Protein AF-D6ZK95-F1 (afdb_monomer_lite)

Foldseek 3Di:
DDDDDDDDDDPPDDDDPPPDDPPPCPVVVVVLVVVLVVVVVLVPDPVNVVVVVVVVVVVVVVQVVQCVVPPPDRPADPPRVVVVVVVVVVVVVVVVSVVVVVVVVVVVVVVVVVVVVVVVVVVVVVVVVVVVVVVVVVVVVCVCPVVVNVVVVVVVVVVVVVVVVVVVVPPDPPPDDPDDDDDD

InterPro domains:
  IPR010406 Protein of unknown function DUF1003 [PF06210] (43-148)
  IPR010406 Protein of unknown function DUF1003 [PTHR41386] (24-168)

Sequence (184 aa):
MSKGLETPTDGRRGVFGWRRRSQMGAQDRSLFTRVAESTARFMGTSKFILWMTVFVGVWIAANLVLTRSLGDNPWDPYPFILLNLMFSTQASYAAPLIMFAQNRQDDRDRVIAEQDRQQAARTLADTEYLTREIAALRLAVSELATRDFVRSEIRDLLDELEQRTADSSEEPDDTYSDANPVQR

Organism: Mobiluncus curtisii (strain ATCC 43063 / DSM 2711 / V125) (NCBI:txid548479)

Radius of gyration: 47.41 Å; chains: 1; bounding box: 91×106×125 Å

pLDDT: mean 73.6, std 14.17, range [44.19, 95.94]

Structure (mmCIF, N/CA/C/O backbone):
data_AF-D6ZK95-F1
#
_entry.id   AF-D6ZK95-F1
#
loop_
_atom_site.group_PDB
_atom_site.id
_atom_site.type_symbol
_atom_site.label_atom_id
_atom_site.label_alt_id
_atom_site.label_comp_id
_atom_site.label_asym_id
_atom_site.label_entity_id
_atom_site.label_seq_id
_atom_site.pdbx_PDB_ins_code
_atom_site.Cartn_x
_atom_site.Cartn_y
_atom_site.Cartn_z
_atom_site.occupancy
_atom_site.B_iso_or_equiv
_atom_site.auth_seq_id
_atom_site.auth_comp_id
_atom_site.auth_asym_id
_atom_site.auth_atom_id
_atom_site.pdbx_PDB_model_num
ATOM 1 N N . MET A 1 1 ? -51.515 39.477 19.512 1.00 44.19 1 MET A N 1
ATOM 2 C CA . MET A 1 1 ? -52.214 38.196 19.276 1.00 44.19 1 MET A CA 1
ATOM 3 C C . MET A 1 1 ? -51.908 37.724 17.872 1.00 44.19 1 MET A C 1
ATOM 5 O O . MET A 1 1 ? -51.851 38.527 16.955 1.00 44.19 1 MET A O 1
ATOM 9 N N . SER A 1 2 ? -51.593 36.443 17.789 1.00 50.88 2 SER A N 1
ATOM 10 C CA . SER A 1 2 ? -51.063 35.672 16.673 1.00 50.88 2 SER A CA 1
ATOM 11 C C . SER A 1 2 ? -52.148 35.128 15.733 1.00 50.88 2 SER A C 1
ATOM 13 O O . SER A 1 2 ? -53.314 35.058 16.114 1.00 50.88 2 SER A O 1
ATOM 15 N N . LYS A 1 3 ? -51.661 34.607 14.591 1.00 47.22 3 LYS A N 1
ATOM 16 C CA . LYS A 1 3 ? -52.291 33.765 13.547 1.00 47.22 3 LYS A CA 1
ATOM 17 C C . LYS A 1 3 ? -52.868 34.546 12.356 1.00 47.22 3 LYS A C 1
ATOM 19 O O . LYS A 1 3 ? -53.658 35.451 12.544 1.00 47.22 3 LYS A O 1
ATOM 24 N N . GLY A 1 4 ? -52.540 34.210 11.113 1.00 51.00 4 GLY A N 1
ATOM 25 C CA . GLY A 1 4 ? -51.665 33.153 10.615 1.00 51.00 4 GLY A CA 1
ATOM 26 C C . GLY A 1 4 ? -51.762 33.041 9.092 1.00 51.00 4 GLY A C 1
ATOM 27 O O . GLY A 1 4 ? -52.751 33.471 8.519 1.00 51.00 4 GLY A O 1
ATOM 28 N N . LEU A 1 5 ? -50.724 32.420 8.522 1.00 62.62 5 LEU A N 1
ATOM 29 C CA . LEU A 1 5 ? -50.712 31.632 7.286 1.00 62.62 5 LEU A CA 1
ATOM 30 C C . LEU A 1 5 ? -51.242 32.297 6.018 1.00 62.62 5 LEU A C 1
ATOM 32 O O . LEU A 1 5 ? -52.428 32.172 5.780 1.00 62.62 5 LEU A O 1
ATOM 36 N N . GLU A 1 6 ? -50.344 32.760 5.140 1.00 58.50 6 GLU A N 1
ATOM 37 C CA . GLU A 1 6 ? -50.392 32.391 3.715 1.00 58.50 6 GLU A CA 1
ATOM 38 C C . GLU A 1 6 ? -48.965 32.284 3.149 1.00 58.50 6 GLU A C 1
ATOM 40 O O . GLU A 1 6 ? -48.148 33.198 3.238 1.00 58.50 6 GLU A O 1
ATOM 45 N N . THR A 1 7 ? -48.670 31.103 2.612 1.00 66.50 7 THR A N 1
ATOM 46 C CA . THR A 1 7 ? -47.531 30.792 1.740 1.00 66.50 7 THR A CA 1
ATOM 47 C C . THR A 1 7 ? -48.073 30.734 0.317 1.00 66.50 7 THR A C 1
ATOM 49 O O . THR A 1 7 ? -49.145 30.173 0.097 1.00 66.50 7 THR A O 1
ATOM 52 N N . PRO A 1 8 ? -47.382 31.352 -0.646 1.00 56.44 8 PRO A N 1
ATOM 53 C CA . PRO A 1 8 ? -46.867 30.601 -1.800 1.00 56.44 8 PRO A CA 1
ATOM 54 C C . PRO A 1 8 ? -45.490 31.180 -2.221 1.00 56.44 8 PRO A C 1
ATOM 56 O O . PRO A 1 8 ? -45.155 32.309 -1.902 1.00 56.44 8 PRO A O 1
ATOM 59 N N . THR A 1 9 ? -44.555 30.528 -2.902 1.00 54.88 9 THR A N 1
ATOM 60 C CA . THR A 1 9 ? -44.586 29.371 -3.785 1.00 54.88 9 THR A CA 1
ATOM 61 C C . THR A 1 9 ? -43.138 28.931 -3.992 1.00 54.88 9 THR A C 1
ATOM 63 O O . THR A 1 9 ? -42.224 29.747 -4.088 1.00 54.88 9 THR A O 1
ATOM 66 N N . ASP A 1 10 ? -42.991 27.619 -4.067 1.00 53.97 10 ASP A N 1
ATOM 67 C CA . ASP A 1 10 ? -41.901 26.822 -4.610 1.00 53.97 10 ASP A CA 1
ATOM 68 C C . ASP A 1 10 ? -40.880 27.549 -5.516 1.00 53.97 10 ASP A C 1
ATOM 70 O O . ASP A 1 10 ? -41.145 27.910 -6.663 1.00 53.97 10 ASP A O 1
ATOM 74 N N . GLY A 1 11 ? -39.666 27.700 -4.986 1.00 54.47 11 GLY A N 1
ATOM 75 C CA . GLY A 1 11 ? -38.469 28.127 -5.704 1.00 54.47 11 GLY A CA 1
ATOM 76 C C . GLY A 1 11 ? -37.559 26.958 -6.085 1.00 54.47 11 GLY A C 1
ATOM 77 O O . GLY A 1 11 ? -36.342 27.128 -6.103 1.00 54.47 11 GLY A O 1
ATOM 78 N N . ARG A 1 12 ? -38.090 25.760 -6.373 1.00 56.56 12 ARG A N 1
ATOM 79 C CA . ARG A 1 12 ? -37.317 24.677 -7.008 1.00 56.56 12 ARG A CA 1
ATOM 80 C C . ARG A 1 12 ? -37.072 24.979 -8.486 1.00 56.56 12 ARG A C 1
ATOM 82 O O . ARG A 1 12 ? -37.637 24.358 -9.382 1.00 56.56 12 ARG A O 1
ATOM 89 N N . ARG A 1 13 ? -36.161 25.913 -8.759 1.00 56.62 13 ARG A N 1
ATOM 90 C CA . ARG A 1 13 ? -35.523 26.030 -10.074 1.00 56.62 13 ARG A CA 1
ATOM 91 C C . ARG A 1 13 ? -34.223 25.246 -10.058 1.00 56.62 13 ARG A C 1
ATOM 93 O O . ARG A 1 13 ? -33.235 25.641 -9.448 1.00 56.62 13 ARG A O 1
ATOM 100 N N . GLY A 1 14 ? -34.288 24.087 -10.706 1.00 57.22 14 GLY A N 1
ATOM 101 C CA . GLY A 1 14 ? -33.159 23.210 -10.934 1.00 57.22 14 GLY A CA 1
ATOM 102 C C . GLY A 1 14 ? -32.035 23.936 -11.657 1.00 57.22 14 GLY A C 1
ATOM 103 O O . GLY A 1 14 ? -32.244 24.576 -12.685 1.00 57.22 14 GLY A O 1
ATOM 104 N N . VAL A 1 15 ? -30.830 23.777 -11.129 1.00 58.50 15 VAL A N 1
ATOM 105 C CA . VAL A 1 15 ? -29.608 24.080 -11.854 1.00 58.50 15 VAL A CA 1
ATOM 106 C C . VAL A 1 15 ? -28.707 22.868 -11.686 1.00 58.50 15 VAL A C 1
ATOM 108 O O . VAL A 1 15 ? -28.184 22.587 -10.613 1.00 58.50 15 VAL A O 1
ATOM 111 N N . PHE A 1 16 ? -28.587 22.133 -12.787 1.00 56.94 16 PHE A N 1
ATOM 112 C CA . PHE A 1 16 ? -27.508 21.196 -13.062 1.00 56.94 16 PHE A CA 1
ATOM 113 C C . PHE A 1 16 ? -27.446 19.897 -12.246 1.00 56.94 16 PHE A C 1
ATOM 115 O O . PHE A 1 16 ? -26.575 19.65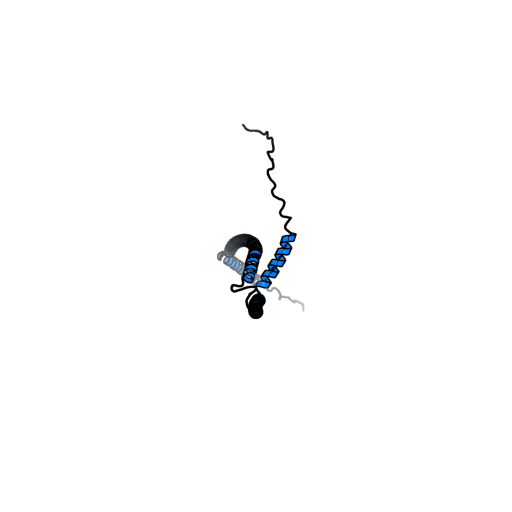0 -11.411 1.00 56.94 16 PHE A O 1
ATOM 122 N N . GLY A 1 17 ? -28.305 18.959 -12.650 1.00 55.44 17 GLY A N 1
ATOM 123 C CA . GLY A 1 17 ? -28.025 17.536 -12.518 1.00 55.44 17 GLY A CA 1
ATOM 124 C C . GLY A 1 17 ? -26.805 17.125 -13.353 1.00 55.44 17 GLY A C 1
ATOM 125 O O . GLY A 1 17 ? -26.954 16.617 -14.456 1.00 55.44 17 GLY A O 1
ATOM 126 N N . TRP A 1 18 ? -25.600 17.261 -12.794 1.00 55.59 18 TRP A N 1
ATOM 127 C CA . TRP A 1 18 ? -24.378 16.604 -13.298 1.00 55.59 18 TRP A CA 1
ATOM 128 C C . TRP A 1 18 ? -24.329 15.101 -12.963 1.00 55.59 18 TRP A C 1
ATOM 130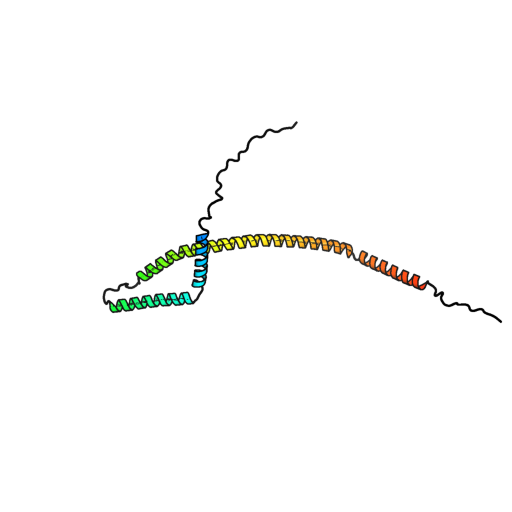 O O . TRP A 1 18 ? -23.364 14.401 -13.267 1.00 55.59 18 TRP A O 1
ATOM 140 N N . ARG A 1 19 ? -25.381 14.552 -12.344 1.00 57.75 19 ARG A N 1
ATOM 141 C CA . ARG A 1 19 ? -25.490 13.126 -12.018 1.00 57.75 19 ARG A CA 1
ATOM 142 C C . ARG A 1 19 ? -26.026 12.320 -13.197 1.00 57.75 19 ARG A C 1
ATOM 144 O O . ARG A 1 19 ? -27.121 11.779 -13.112 1.00 57.75 19 ARG A O 1
ATOM 151 N N . ARG A 1 20 ? -25.264 12.237 -14.286 1.00 59.06 20 ARG A N 1
ATOM 152 C CA . ARG A 1 20 ? -25.260 11.110 -15.243 1.00 59.06 20 ARG A CA 1
ATOM 153 C C . ARG A 1 20 ? -24.366 11.491 -16.414 1.00 59.06 20 ARG A C 1
ATOM 155 O O . ARG A 1 20 ? -24.816 12.228 -17.281 1.00 59.06 20 ARG A O 1
ATOM 162 N N . ARG A 1 21 ? -23.151 10.927 -16.462 1.00 53.16 21 ARG A N 1
ATOM 163 C CA . ARG A 1 21 ? -22.624 10.147 -17.606 1.00 53.16 21 ARG A CA 1
ATOM 164 C C . ARG A 1 21 ? -21.123 9.876 -17.445 1.00 53.16 21 ARG A C 1
ATOM 166 O O . ARG A 1 21 ? -20.294 10.508 -18.077 1.00 53.16 21 ARG A O 1
ATOM 173 N N . SER A 1 22 ? -20.781 8.863 -16.654 1.00 55.62 22 SER A N 1
ATOM 174 C CA . SER A 1 22 ? -19.482 8.172 -16.740 1.00 55.62 22 SER A CA 1
ATOM 175 C C . SER A 1 22 ? -19.658 6.669 -17.011 1.00 55.62 22 SER A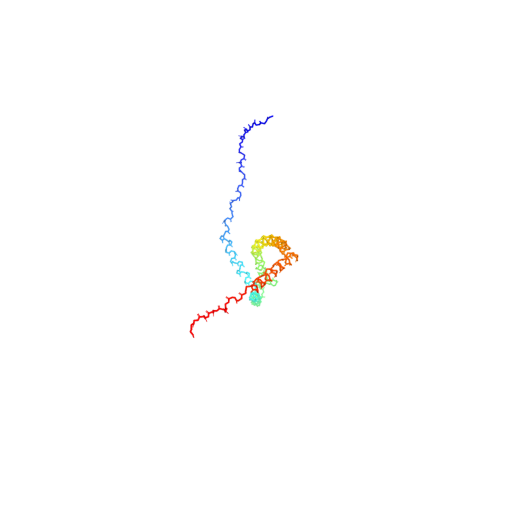 C 1
ATOM 177 O O . SER A 1 22 ? -18.812 5.851 -16.654 1.00 55.62 22 SER A O 1
ATOM 179 N N . GLN A 1 23 ? -20.759 6.294 -17.680 1.00 54.62 23 GLN A N 1
ATOM 180 C CA . GLN A 1 23 ? -20.992 4.921 -18.156 1.00 54.62 23 GLN A CA 1
ATOM 181 C C . GLN A 1 23 ? -20.242 4.585 -19.457 1.00 54.62 23 GLN A C 1
ATOM 183 O O . GLN A 1 23 ? -20.140 3.414 -19.800 1.00 54.62 23 GLN A O 1
ATOM 188 N N . MET A 1 24 ? -19.642 5.564 -20.143 1.00 48.50 24 MET A N 1
ATOM 189 C CA . MET A 1 24 ? -18.921 5.331 -21.405 1.00 48.50 24 MET A CA 1
ATOM 190 C C . MET A 1 24 ? -17.544 4.661 -21.259 1.00 48.50 24 MET A C 1
ATOM 192 O O . MET A 1 24 ? -16.941 4.336 -22.265 1.00 48.50 24 MET A O 1
ATOM 196 N N . GLY A 1 25 ? -17.060 4.393 -20.041 1.00 54.31 25 GLY A N 1
ATOM 197 C CA . GLY A 1 25 ? -15.745 3.766 -19.823 1.00 54.31 25 GLY A CA 1
ATOM 198 C C . GLY A 1 25 ? -15.783 2.414 -19.111 1.00 54.31 25 GLY A C 1
ATOM 199 O O . GLY A 1 25 ? -14.779 2.017 -18.532 1.00 54.31 25 GLY A O 1
ATOM 200 N N . ALA A 1 26 ? -16.936 1.745 -19.000 1.00 56.19 26 ALA A N 1
ATOM 201 C CA . ALA A 1 26 ? -17.029 0.481 -18.251 1.00 56.19 26 ALA A CA 1
ATOM 202 C C . ALA A 1 26 ? -16.376 -0.702 -18.993 1.00 56.19 26 ALA A C 1
ATOM 204 O O . ALA A 1 26 ? -15.688 -1.506 -18.364 1.00 56.19 26 ALA A O 1
ATOM 205 N N . GLN A 1 27 ? -16.540 -0.776 -20.320 1.00 58.56 27 GLN A N 1
ATOM 206 C CA . GLN A 1 27 ? -15.927 -1.827 -21.143 1.00 58.56 27 GLN A CA 1
ATOM 207 C C . GLN A 1 27 ? -14.413 -1.628 -21.253 1.00 58.56 27 GLN A C 1
ATOM 209 O O . GLN A 1 27 ? -13.663 -2.547 -20.919 1.00 58.56 27 GLN A O 1
ATOM 214 N N . ASP A 1 28 ? -13.978 -0.402 -21.557 1.00 59.31 28 ASP A N 1
ATOM 215 C CA . ASP A 1 28 ? -12.563 -0.022 -21.593 1.00 59.31 28 ASP A CA 1
ATOM 216 C C . ASP A 1 28 ? -11.873 -0.302 -20.252 1.00 59.31 28 ASP A C 1
ATOM 218 O O . ASP A 1 28 ? -10.857 -0.997 -20.207 1.00 59.31 28 ASP A O 1
ATOM 222 N N . ARG A 1 29 ? -12.475 0.101 -19.120 1.00 59.53 29 ARG A N 1
ATOM 223 C CA . ARG A 1 29 ? -11.929 -0.198 -17.782 1.00 59.53 29 ARG A CA 1
ATOM 224 C C . ARG A 1 29 ? -11.703 -1.686 -17.539 1.00 59.53 29 ARG A C 1
ATOM 226 O O . ARG A 1 29 ? -10.745 -2.023 -16.846 1.00 59.53 29 ARG A O 1
ATOM 233 N N . SER A 1 30 ? -12.553 -2.570 -18.063 1.00 63.72 30 SER A N 1
ATOM 234 C CA . SER A 1 30 ? -12.405 -4.015 -17.847 1.00 63.72 30 SER A CA 1
ATOM 235 C C . SER A 1 30 ? -11.207 -4.601 -18.605 1.00 63.72 30 SER A C 1
ATOM 237 O O . SER A 1 30 ? -10.463 -5.405 -18.040 1.00 63.72 30 SER A O 1
ATOM 239 N N . LEU A 1 31 ? -10.971 -4.148 -19.843 1.00 66.56 31 LEU A N 1
ATOM 240 C CA . LEU A 1 31 ? -9.852 -4.591 -20.676 1.00 66.56 31 LEU A CA 1
ATOM 241 C C . LEU A 1 31 ? -8.528 -4.080 -20.108 1.00 66.56 31 LEU A C 1
ATOM 243 O O . LEU A 1 31 ? -7.605 -4.864 -19.895 1.00 66.56 31 LEU A O 1
ATOM 247 N N . PHE A 1 32 ? -8.472 -2.798 -19.746 1.00 65.19 32 PHE A N 1
ATOM 248 C CA . PHE A 1 32 ? -7.292 -2.203 -19.121 1.00 65.19 32 PHE A CA 1
ATOM 249 C C . PHE A 1 32 ? -6.979 -2.811 -17.748 1.00 65.19 32 PHE A C 1
ATOM 251 O O . PHE A 1 32 ? -5.810 -2.985 -17.421 1.00 65.19 32 PHE A O 1
ATOM 258 N N . THR A 1 33 ? -7.991 -3.218 -16.970 1.00 64.94 33 THR A N 1
ATOM 259 C CA . THR A 1 33 ? -7.774 -3.922 -15.690 1.00 64.94 33 THR A CA 1
ATOM 260 C C . THR A 1 33 ? -7.104 -5.279 -15.906 1.00 64.94 33 THR A C 1
ATOM 262 O O . THR A 1 33 ? -6.127 -5.594 -15.231 1.00 64.94 33 THR A O 1
ATOM 265 N N . ARG A 1 34 ? -7.581 -6.068 -16.879 1.00 71.00 34 ARG A N 1
ATOM 266 C CA . ARG A 1 34 ? -6.984 -7.374 -17.204 1.00 71.00 34 ARG A CA 1
ATOM 267 C C . ARG A 1 34 ? -5.566 -7.236 -17.756 1.00 71.00 34 ARG A C 1
ATOM 269 O O . ARG A 1 34 ? -4.694 -8.026 -17.400 1.00 71.00 34 ARG A O 1
ATOM 276 N N . VAL A 1 35 ? -5.326 -6.223 -18.591 1.00 69.25 35 VAL A N 1
ATOM 277 C CA . VAL A 1 35 ? -3.992 -5.918 -19.126 1.00 69.25 35 VAL A CA 1
ATOM 278 C C . VAL A 1 35 ? -3.047 -5.480 -18.008 1.00 69.25 35 VAL A C 1
ATOM 280 O O . VAL A 1 35 ? -1.950 -6.016 -17.921 1.00 69.25 35 VAL A O 1
ATOM 283 N N . ALA A 1 36 ? -3.468 -4.596 -17.100 1.00 67.62 36 ALA A N 1
ATOM 284 C CA . ALA A 1 36 ? -2.648 -4.162 -15.967 1.00 67.62 36 ALA A CA 1
ATOM 285 C C . ALA A 1 36 ? -2.287 -5.325 -15.028 1.00 67.62 36 ALA A C 1
ATOM 287 O O . ALA A 1 36 ? -1.134 -5.463 -14.631 1.00 67.62 36 ALA A O 1
ATOM 288 N N . GLU A 1 37 ? -3.239 -6.208 -14.726 1.00 72.00 37 GLU A N 1
ATOM 289 C CA . GLU A 1 37 ? -3.006 -7.396 -13.897 1.00 72.00 37 GLU A CA 1
ATOM 290 C C . GLU A 1 37 ? -2.089 -8.425 -14.581 1.00 72.00 37 GLU A C 1
ATOM 292 O O . GLU A 1 37 ? -1.311 -9.118 -13.922 1.00 72.00 37 GLU A O 1
ATOM 297 N N . SER A 1 38 ? -2.148 -8.527 -15.912 1.00 72.06 38 SER A N 1
ATOM 298 C CA . SER A 1 38 ? -1.206 -9.332 -16.695 1.00 72.06 38 SER A CA 1
ATOM 299 C C . SER A 1 38 ? 0.193 -8.711 -16.696 1.00 72.06 38 SER A C 1
ATOM 301 O O . SER A 1 38 ? 1.171 -9.407 -16.434 1.00 72.06 38 SER A O 1
ATOM 303 N N . THR A 1 39 ? 0.300 -7.402 -16.934 1.00 69.31 39 THR A N 1
ATOM 304 C CA . THR A 1 39 ? 1.571 -6.665 -16.967 1.00 69.31 39 THR A CA 1
ATOM 305 C C . THR A 1 39 ? 2.254 -6.644 -15.599 1.00 69.31 39 THR A C 1
ATOM 307 O O . THR A 1 39 ? 3.462 -6.840 -15.531 1.00 69.31 39 THR A O 1
ATOM 310 N N . ALA A 1 40 ? 1.505 -6.497 -14.502 1.00 71.19 40 ALA A N 1
ATOM 311 C CA . ALA A 1 40 ? 2.046 -6.555 -13.143 1.00 71.19 40 ALA A CA 1
ATOM 312 C C . ALA A 1 40 ? 2.641 -7.937 -12.820 1.00 71.19 40 ALA A C 1
ATOM 314 O O . ALA A 1 40 ? 3.759 -8.036 -12.314 1.00 71.19 40 ALA A O 1
ATOM 315 N N . ARG A 1 41 ? 1.936 -9.019 -13.183 1.00 74.12 41 ARG A N 1
ATOM 316 C CA . ARG A 1 41 ? 2.457 -10.391 -13.045 1.00 74.12 41 ARG A CA 1
ATOM 317 C C . ARG A 1 41 ? 3.668 -10.645 -13.948 1.00 74.12 41 ARG A C 1
ATOM 319 O O . ARG A 1 41 ? 4.587 -11.369 -13.562 1.00 74.12 41 ARG A O 1
ATOM 326 N N . PHE A 1 42 ? 3.692 -10.025 -15.125 1.00 69.88 42 PHE A N 1
ATOM 327 C CA . PHE A 1 42 ? 4.799 -10.123 -16.071 1.00 69.88 42 PHE A CA 1
ATOM 328 C C . PHE A 1 42 ? 6.059 -9.389 -15.577 1.00 69.88 42 PHE A C 1
ATOM 330 O O . PHE A 1 42 ? 7.137 -9.977 -15.590 1.00 69.88 42 PHE A O 1
ATOM 337 N N . MET A 1 43 ? 5.927 -8.163 -15.055 1.00 72.81 43 MET A N 1
ATOM 338 C CA . MET A 1 43 ? 7.042 -7.372 -14.505 1.00 72.81 43 MET A CA 1
ATOM 339 C C . MET A 1 43 ? 7.639 -7.971 -13.222 1.00 72.81 43 MET A C 1
ATOM 341 O O . MET A 1 43 ? 8.835 -7.830 -12.992 1.00 72.81 43 MET A O 1
ATOM 345 N N . GLY A 1 44 ? 6.842 -8.666 -12.403 1.00 65.81 44 GLY A N 1
ATOM 346 C CA . GLY A 1 44 ? 7.314 -9.298 -11.162 1.00 65.81 44 GLY A CA 1
ATOM 347 C C . GLY A 1 44 ? 8.090 -10.610 -11.350 1.00 65.81 44 GLY A C 1
ATOM 348 O O . GLY A 1 44 ? 8.625 -11.151 -10.386 1.00 65.81 44 GLY A O 1
ATOM 349 N N . THR A 1 45 ? 8.159 -11.148 -12.571 1.00 81.06 45 THR A N 1
ATOM 350 C CA . THR A 1 45 ? 8.797 -12.443 -12.839 1.00 81.06 45 THR A CA 1
ATOM 351 C C . THR A 1 45 ? 10.243 -12.253 -13.308 1.00 81.06 45 THR A C 1
ATOM 353 O O . THR A 1 45 ? 10.490 -11.582 -14.306 1.00 81.06 45 THR A O 1
ATOM 356 N N . SER A 1 46 ? 11.215 -12.937 -12.687 1.00 82.94 46 SER A N 1
ATOM 357 C CA . SER A 1 46 ? 12.651 -12.872 -13.054 1.00 82.94 46 SER A CA 1
ATOM 358 C C . SER A 1 46 ? 12.945 -13.216 -14.526 1.00 82.94 46 SER A C 1
ATOM 360 O O . SER A 1 46 ? 13.970 -12.818 -15.077 1.00 82.94 46 SER A O 1
ATOM 362 N N . LYS A 1 47 ? 12.027 -13.932 -15.187 1.00 83.12 47 LYS A N 1
ATOM 363 C CA . LYS A 1 47 ? 12.087 -14.249 -16.620 1.00 83.12 47 LYS A CA 1
ATOM 364 C C . LYS A 1 47 ? 11.996 -13.009 -17.520 1.00 83.12 47 LYS A C 1
ATOM 366 O O . LYS A 1 47 ? 12.589 -13.031 -18.592 1.00 83.12 47 LYS A O 1
ATOM 371 N N . PHE A 1 48 ? 11.301 -11.944 -17.107 1.00 83.94 48 PHE A N 1
ATOM 372 C CA . PHE A 1 48 ? 11.183 -10.713 -17.901 1.00 83.94 48 PHE A CA 1
ATOM 373 C C . PHE A 1 48 ? 12.538 -10.023 -18.071 1.00 83.94 48 PHE A C 1
ATOM 375 O O . PHE A 1 48 ? 12.938 -9.706 -19.190 1.00 83.94 48 PHE A O 1
ATOM 382 N N . ILE A 1 49 ? 13.269 -9.865 -16.964 1.00 85.56 49 ILE A N 1
ATOM 383 C CA . ILE A 1 49 ? 14.606 -9.262 -16.957 1.00 85.56 49 ILE A CA 1
ATOM 384 C C . ILE A 1 49 ? 15.559 -10.094 -17.821 1.00 85.56 49 ILE A C 1
ATOM 386 O O . ILE A 1 49 ? 16.268 -9.539 -18.652 1.00 85.56 49 ILE A O 1
ATOM 390 N N . LEU A 1 50 ? 15.527 -11.426 -17.689 1.00 88.25 50 LEU A N 1
ATOM 391 C CA . LEU A 1 50 ? 16.347 -12.322 -18.508 1.00 88.25 50 LEU A CA 1
ATOM 392 C C . LEU A 1 50 ? 16.075 -12.131 -20.010 1.00 88.25 50 LEU A C 1
ATOM 394 O O . LEU A 1 50 ? 17.014 -11.997 -20.791 1.00 88.25 50 LEU A O 1
ATOM 398 N N . TRP A 1 51 ? 14.802 -12.090 -20.412 1.00 88.19 51 TRP A N 1
ATOM 399 C CA . TRP A 1 51 ? 14.420 -11.932 -21.816 1.00 88.19 51 TRP A CA 1
ATOM 400 C C . TRP A 1 51 ? 14.827 -10.559 -22.369 1.00 88.19 51 TRP A C 1
ATOM 402 O O . TRP A 1 51 ? 15.368 -10.483 -23.468 1.00 88.19 51 TRP A O 1
ATOM 412 N N . MET A 1 52 ? 14.645 -9.487 -21.589 1.00 85.50 52 MET A N 1
ATOM 413 C CA . MET A 1 52 ? 15.082 -8.134 -21.956 1.00 85.50 52 MET A CA 1
ATOM 414 C C . MET A 1 52 ? 16.603 -8.037 -22.116 1.00 85.50 52 MET A C 1
ATOM 416 O O . MET A 1 52 ? 17.079 -7.474 -23.100 1.00 85.50 52 MET A O 1
ATOM 420 N N . THR A 1 53 ? 17.376 -8.641 -21.211 1.00 87.56 53 THR A N 1
ATOM 421 C CA . THR A 1 53 ? 18.842 -8.683 -21.317 1.00 87.56 53 THR A CA 1
ATOM 422 C C . THR A 1 53 ? 19.296 -9.460 -22.551 1.00 87.56 53 THR A C 1
ATOM 424 O O . THR A 1 53 ? 20.194 -9.009 -23.261 1.00 87.56 53 THR A O 1
ATOM 427 N N . VAL A 1 54 ? 18.661 -10.600 -22.849 1.00 91.25 54 VAL A N 1
ATOM 428 C CA . VAL A 1 54 ? 18.950 -11.375 -24.067 1.00 91.25 54 VAL A CA 1
ATOM 429 C C . VAL A 1 54 ? 18.604 -10.570 -25.316 1.00 91.25 54 VAL A C 1
ATOM 431 O O . VAL A 1 54 ? 19.415 -10.522 -26.233 1.00 91.25 54 VAL A O 1
ATOM 434 N N . PHE A 1 55 ? 17.452 -9.900 -25.353 1.00 87.69 55 PHE A N 1
ATOM 435 C CA . PHE A 1 55 ? 17.044 -9.073 -26.488 1.00 87.69 55 PHE A CA 1
ATOM 436 C C . PHE A 1 55 ? 18.048 -7.947 -26.767 1.00 87.69 55 PHE A C 1
ATOM 438 O O . PHE A 1 55 ? 18.507 -7.801 -27.899 1.00 87.69 55 PHE A O 1
ATOM 445 N N . VAL A 1 56 ? 18.455 -7.204 -25.732 1.00 85.31 56 VAL A N 1
ATOM 446 C CA . VAL A 1 56 ? 19.481 -6.155 -25.853 1.00 85.31 56 VAL A CA 1
ATOM 447 C C . VAL A 1 56 ? 20.819 -6.750 -26.302 1.00 85.31 56 VAL A C 1
ATOM 449 O O . VAL A 1 56 ? 21.459 -6.208 -27.201 1.00 85.31 56 VAL A O 1
ATOM 452 N N . GLY A 1 57 ? 21.226 -7.892 -25.740 1.00 86.62 57 GLY A N 1
ATOM 453 C CA . GLY A 1 57 ? 22.457 -8.584 -26.129 1.00 86.62 57 GLY A CA 1
ATOM 454 C C . GLY A 1 57 ? 22.455 -9.047 -27.590 1.00 86.62 57 GLY A C 1
ATOM 455 O O . GLY A 1 57 ? 23.431 -8.827 -28.304 1.00 86.62 57 GLY A O 1
ATOM 456 N N . VAL A 1 58 ? 21.348 -9.633 -28.059 1.00 87.44 58 VAL A N 1
ATOM 457 C CA . VAL A 1 58 ? 21.161 -10.047 -29.459 1.00 87.44 58 VAL A CA 1
ATOM 458 C C . VAL A 1 58 ? 21.162 -8.834 -30.382 1.00 87.44 58 VAL A C 1
ATOM 460 O O . VAL A 1 58 ? 21.782 -8.890 -31.439 1.00 87.44 58 VAL A O 1
ATOM 463 N N . TRP A 1 59 ? 20.530 -7.728 -29.982 1.00 82.12 59 TRP A N 1
ATOM 464 C CA . TRP A 1 59 ? 20.525 -6.494 -30.766 1.00 82.12 59 TRP A CA 1
ATOM 465 C C . TRP A 1 59 ? 21.935 -5.932 -30.940 1.00 82.12 59 TRP A C 1
ATOM 467 O O . TRP A 1 59 ? 22.346 -5.646 -32.061 1.00 82.12 59 TRP A O 1
ATOM 477 N N . ILE A 1 60 ? 22.708 -5.845 -29.853 1.00 81.19 60 ILE A N 1
ATOM 478 C CA . ILE A 1 60 ? 24.110 -5.409 -29.893 1.00 81.19 60 ILE A CA 1
ATOM 479 C C . ILE A 1 60 ? 24.939 -6.354 -30.773 1.00 81.19 60 ILE A C 1
ATOM 481 O O . ILE A 1 60 ? 25.712 -5.888 -31.609 1.00 81.19 60 ILE A O 1
ATOM 485 N N . ALA A 1 61 ? 24.767 -7.672 -30.630 1.00 81.88 61 ALA A N 1
ATOM 486 C CA . ALA A 1 61 ? 25.486 -8.662 -31.429 1.00 81.88 61 ALA A CA 1
ATOM 487 C C . ALA A 1 61 ? 25.145 -8.562 -32.925 1.00 81.88 61 ALA A C 1
ATOM 489 O O . ALA A 1 61 ? 26.051 -8.565 -33.756 1.00 81.88 61 ALA A O 1
ATOM 490 N N . ALA A 1 62 ? 23.863 -8.415 -33.271 1.00 79.62 62 ALA A N 1
ATOM 491 C CA . ALA A 1 62 ? 23.412 -8.206 -34.643 1.00 79.62 62 ALA A CA 1
ATOM 492 C C . ALA A 1 62 ? 24.011 -6.922 -35.231 1.00 79.62 62 ALA A C 1
ATOM 494 O O . ALA A 1 62 ? 24.533 -6.950 -36.342 1.00 79.62 62 ALA A O 1
ATOM 495 N N . ASN A 1 63 ? 24.027 -5.828 -34.464 1.00 75.12 63 ASN A N 1
ATOM 496 C CA . ASN A 1 63 ? 24.625 -4.560 -34.881 1.00 75.12 63 ASN A CA 1
ATOM 497 C C . ASN A 1 63 ? 26.146 -4.673 -35.093 1.00 75.12 63 ASN A C 1
ATOM 499 O O . ASN A 1 63 ? 26.693 -4.141 -36.060 1.00 75.12 63 ASN A O 1
ATOM 503 N N . LEU A 1 64 ? 26.837 -5.433 -34.235 1.00 73.88 64 LEU A N 1
ATOM 504 C CA . LEU A 1 64 ? 28.276 -5.683 -34.340 1.00 73.88 64 LEU A CA 1
ATOM 505 C C . LEU A 1 64 ? 28.630 -6.547 -35.562 1.00 73.88 64 LEU A C 1
ATOM 507 O O . LEU A 1 64 ? 29.628 -6.282 -36.233 1.00 73.88 64 LEU A O 1
ATOM 511 N N . VAL A 1 65 ? 27.809 -7.558 -35.873 1.00 72.25 65 VAL A N 1
ATOM 512 C CA . VAL A 1 65 ? 27.942 -8.384 -37.087 1.00 72.25 65 VAL A CA 1
ATOM 513 C C . VAL A 1 65 ? 27.671 -7.546 -38.335 1.00 72.25 65 VAL A C 1
ATOM 515 O O . VAL A 1 65 ? 28.449 -7.605 -39.286 1.00 72.25 65 VAL A O 1
ATOM 518 N N . LEU A 1 66 ? 26.624 -6.719 -38.313 1.00 67.88 66 LEU A N 1
ATOM 519 C CA . LEU A 1 66 ? 26.251 -5.861 -39.435 1.00 67.88 66 LEU A CA 1
ATOM 520 C C . LEU A 1 66 ? 27.346 -4.824 -39.726 1.00 67.88 66 LEU A C 1
ATOM 522 O O . LEU A 1 66 ? 27.773 -4.698 -40.871 1.00 67.88 66 LEU A O 1
ATOM 526 N N . THR A 1 67 ? 27.890 -4.194 -38.679 1.00 64.06 67 THR A N 1
ATOM 527 C CA . THR A 1 67 ? 29.034 -3.268 -38.758 1.00 64.06 67 THR A CA 1
ATOM 528 C C . THR A 1 67 ? 30.289 -3.955 -39.300 1.00 64.06 67 THR A C 1
ATOM 530 O O . THR A 1 67 ? 30.970 -3.397 -40.154 1.00 64.06 67 THR A O 1
ATOM 533 N N . ARG A 1 68 ? 30.582 -5.194 -38.875 1.00 64.56 68 ARG A N 1
ATOM 534 C CA . ARG A 1 68 ? 31.704 -5.972 -39.432 1.00 64.56 68 ARG A CA 1
ATOM 535 C C . ARG A 1 68 ? 31.505 -6.368 -40.894 1.00 64.56 68 ARG A C 1
ATOM 537 O O . ARG A 1 68 ? 32.492 -6.497 -41.608 1.00 64.56 68 ARG A O 1
ATOM 544 N N . SER A 1 69 ? 30.265 -6.603 -41.323 1.00 62.06 69 SER A N 1
ATOM 545 C CA . SER A 1 69 ? 29.967 -7.078 -42.681 1.00 62.06 69 SER A CA 1
ATOM 546 C C . SER A 1 69 ? 29.857 -5.961 -43.725 1.00 62.06 69 SER A C 1
ATOM 548 O O . SER A 1 69 ? 30.148 -6.212 -44.890 1.00 62.06 69 SER A O 1
ATOM 550 N N . LEU A 1 70 ? 29.469 -4.741 -43.327 1.00 60.72 70 LEU A N 1
ATOM 551 C CA . LEU A 1 70 ? 29.240 -3.616 -44.249 1.00 60.72 70 LEU A CA 1
ATOM 552 C C . LEU A 1 70 ? 30.411 -2.620 -44.354 1.00 60.72 70 LEU A C 1
ATOM 554 O O . LEU A 1 70 ? 30.313 -1.676 -45.135 1.00 60.72 70 LEU A O 1
ATOM 558 N N . GLY A 1 71 ? 31.519 -2.840 -43.635 1.00 59.56 71 GLY A N 1
ATOM 559 C CA . GLY A 1 71 ? 32.791 -2.122 -43.813 1.00 59.56 71 GLY A CA 1
ATOM 560 C C . GLY A 1 71 ? 32.758 -0.642 -43.410 1.00 59.56 71 GLY A C 1
ATOM 561 O O . GLY A 1 71 ? 33.282 -0.295 -42.358 1.00 59.56 71 GLY A O 1
ATOM 562 N N . ASP A 1 72 ? 32.121 0.203 -44.228 1.00 56.31 72 ASP A N 1
ATOM 563 C CA . ASP A 1 72 ? 32.176 1.675 -44.158 1.00 56.31 72 ASP A CA 1
ATOM 564 C C . ASP A 1 72 ? 30.806 2.365 -44.008 1.00 56.31 72 ASP A C 1
ATOM 566 O O . ASP A 1 72 ? 30.750 3.579 -43.818 1.00 56.31 72 ASP A O 1
ATOM 570 N N . ASN A 1 73 ? 29.687 1.627 -44.050 1.00 53.78 73 ASN A N 1
ATOM 571 C CA . ASN A 1 73 ? 28.353 2.191 -43.801 1.00 53.78 73 ASN A CA 1
ATOM 572 C C . ASN A 1 73 ? 27.656 1.449 -42.651 1.00 53.78 73 ASN A C 1
ATOM 574 O O . ASN A 1 73 ? 26.825 0.566 -42.897 1.00 53.78 73 ASN A O 1
ATOM 578 N N . PRO A 1 74 ? 28.002 1.752 -41.386 1.00 59.00 74 PRO A N 1
ATOM 579 C CA . PRO A 1 74 ? 27.304 1.172 -40.254 1.00 59.00 74 PRO A CA 1
ATOM 580 C C . PRO A 1 74 ? 25.851 1.651 -40.296 1.00 59.00 74 PRO A C 1
ATOM 582 O O . PRO A 1 74 ? 25.583 2.849 -40.251 1.00 59.00 74 PRO A O 1
ATOM 585 N N . TRP A 1 75 ? 24.911 0.711 -40.389 1.00 57.12 75 TRP A N 1
ATOM 586 C CA . TRP A 1 75 ? 23.475 1.009 -40.385 1.00 57.12 75 TRP A CA 1
ATOM 587 C C . TRP A 1 75 ? 23.022 1.657 -39.060 1.00 57.12 75 TRP A C 1
ATOM 589 O O . TRP A 1 75 ? 22.018 2.363 -39.042 1.00 57.12 75 TRP A O 1
ATOM 599 N N . ASP A 1 76 ? 23.786 1.464 -37.973 1.00 62.72 76 ASP A N 1
ATOM 600 C CA . ASP A 1 76 ? 23.580 2.110 -36.670 1.00 62.72 76 ASP A CA 1
ATOM 601 C C . ASP A 1 76 ? 24.912 2.239 -35.873 1.00 62.72 76 ASP A C 1
ATOM 603 O O . ASP A 1 76 ? 25.265 1.356 -35.086 1.00 62.72 76 ASP A O 1
ATOM 607 N N . PRO A 1 77 ? 25.706 3.310 -36.098 1.00 61.47 77 PRO A N 1
ATOM 608 C CA . PRO A 1 77 ? 26.952 3.569 -35.371 1.00 61.47 77 PRO A CA 1
ATOM 609 C C . PRO A 1 77 ? 26.719 3.825 -33.869 1.00 61.47 77 PRO A C 1
ATOM 611 O O . PRO A 1 77 ? 25.644 4.244 -33.444 1.00 61.47 77 PRO A O 1
ATOM 614 N N . TYR A 1 78 ? 27.753 3.639 -33.042 1.00 49.56 78 TYR A N 1
ATOM 615 C CA . TYR A 1 78 ? 27.720 3.983 -31.610 1.00 49.56 78 TYR A CA 1
ATOM 616 C C . TYR A 1 78 ? 27.304 5.462 -31.437 1.00 49.56 78 TYR A C 1
ATOM 618 O O . TYR A 1 78 ? 28.012 6.319 -31.970 1.00 49.56 78 TYR A O 1
ATOM 626 N N . PRO A 1 79 ? 26.189 5.810 -30.755 1.00 56.66 79 PRO A N 1
ATOM 627 C CA . PRO A 1 79 ? 25.489 5.096 -29.686 1.00 56.66 79 PRO A CA 1
ATOM 628 C C . PRO A 1 79 ? 24.078 4.607 -30.090 1.00 56.66 79 PRO A C 1
ATOM 630 O O . PRO A 1 79 ? 23.086 5.178 -29.644 1.00 56.66 79 PRO A O 1
ATOM 633 N N . PHE A 1 80 ? 23.983 3.565 -30.924 1.00 70.25 80 PHE A N 1
ATOM 634 C CA . PHE A 1 80 ? 22.760 2.795 -31.237 1.00 70.25 80 PHE A CA 1
ATOM 635 C C . PHE A 1 80 ? 21.456 3.620 -31.226 1.00 70.25 80 PHE A C 1
ATOM 637 O O . PHE A 1 80 ? 20.577 3.424 -30.374 1.00 70.25 80 PHE A O 1
ATOM 644 N N . ILE A 1 81 ? 21.347 4.595 -32.134 1.00 75.12 81 ILE A N 1
ATOM 645 C CA . ILE A 1 81 ? 20.298 5.625 -32.101 1.00 75.12 81 ILE A CA 1
ATOM 646 C C . ILE A 1 81 ? 18.903 5.010 -32.228 1.00 75.12 81 ILE A C 1
ATOM 648 O O . ILE A 1 81 ? 17.955 5.483 -31.602 1.00 75.12 81 ILE A O 1
ATOM 652 N N . LEU A 1 82 ? 18.792 3.911 -32.978 1.00 77.06 82 LEU A N 1
ATOM 653 C CA . LEU A 1 82 ? 17.540 3.191 -33.192 1.00 77.06 82 LEU A CA 1
ATOM 654 C C . LEU A 1 82 ? 17.061 2.497 -31.917 1.00 77.06 82 LEU A C 1
ATOM 656 O O . LEU A 1 82 ? 15.881 2.584 -31.579 1.00 77.06 82 LEU A O 1
ATOM 660 N N . LEU A 1 83 ? 17.976 1.866 -31.173 1.00 81.81 83 LEU A N 1
ATOM 661 C CA . LEU A 1 83 ? 17.658 1.257 -29.880 1.00 81.81 83 LEU A CA 1
ATOM 662 C C . LEU A 1 83 ? 17.186 2.331 -28.898 1.00 81.81 83 LEU A C 1
ATOM 664 O O . LEU A 1 83 ? 16.174 2.156 -28.222 1.00 81.81 83 LEU A O 1
ATOM 668 N N . ASN A 1 84 ? 17.871 3.471 -28.873 1.00 81.88 84 ASN A N 1
ATOM 669 C CA . ASN A 1 84 ? 17.531 4.576 -27.985 1.00 81.88 84 ASN A CA 1
ATOM 670 C C . ASN A 1 84 ? 16.170 5.211 -28.323 1.00 81.88 84 ASN A C 1
ATOM 672 O O . ASN A 1 84 ? 15.374 5.501 -27.427 1.00 81.88 84 ASN 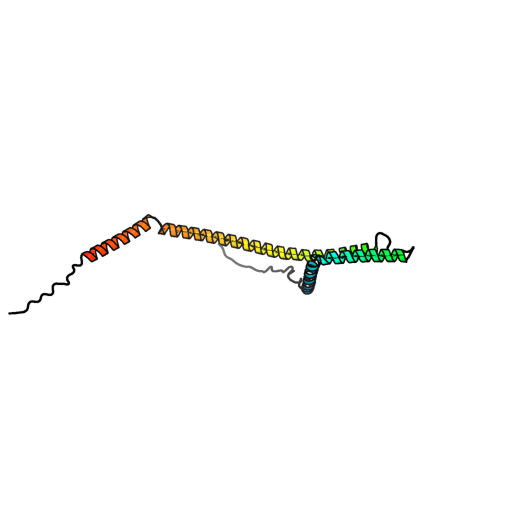A O 1
ATOM 676 N N . LEU A 1 85 ? 15.857 5.370 -29.612 1.00 82.56 85 LEU A N 1
ATOM 677 C CA . LEU A 1 85 ? 14.541 5.804 -30.095 1.00 82.56 85 LEU A CA 1
ATOM 678 C C . LEU A 1 85 ? 13.438 4.822 -29.697 1.00 82.56 85 LEU A C 1
ATOM 680 O O . LEU A 1 85 ? 12.352 5.232 -29.274 1.00 82.56 85 LEU A O 1
ATOM 684 N N . MET A 1 86 ? 13.723 3.524 -29.790 1.00 84.44 86 MET A N 1
ATOM 685 C CA . MET A 1 86 ? 12.764 2.494 -29.419 1.00 84.44 86 MET A CA 1
ATOM 686 C C . MET A 1 86 ? 12.501 2.489 -27.907 1.00 84.44 86 MET A C 1
ATOM 688 O O . MET A 1 86 ? 11.341 2.489 -27.500 1.00 84.44 86 MET A O 1
ATOM 692 N N . PHE A 1 87 ? 13.544 2.586 -27.075 1.00 85.25 87 PHE A N 1
ATOM 693 C CA . PHE A 1 87 ? 13.411 2.708 -25.617 1.00 85.25 87 PHE A CA 1
ATOM 694 C C . PHE A 1 87 ? 12.713 4.004 -25.192 1.00 85.25 87 PHE A C 1
ATOM 696 O O . PHE A 1 87 ? 11.883 3.988 -24.285 1.00 85.25 87 PHE A O 1
ATOM 703 N N . SER A 1 88 ? 12.988 5.119 -25.870 1.00 88.19 88 SER A N 1
ATOM 704 C CA . SER A 1 88 ? 12.308 6.395 -25.606 1.00 88.19 88 SER A CA 1
ATOM 705 C C . SER A 1 88 ? 10.808 6.290 -25.889 1.00 88.19 88 SER A C 1
ATOM 707 O O . SER A 1 88 ? 9.978 6.726 -25.090 1.00 88.19 88 SER A O 1
ATOM 709 N N . THR A 1 89 ? 10.447 5.627 -26.990 1.00 85.31 89 THR A N 1
ATOM 710 C CA . THR A 1 89 ? 9.046 5.349 -27.332 1.00 85.31 89 THR A CA 1
ATOM 711 C C . THR A 1 89 ? 8.413 4.375 -26.334 1.00 85.31 89 THR A C 1
ATOM 713 O O . THR A 1 89 ? 7.280 4.584 -25.896 1.00 85.31 89 THR A O 1
ATOM 716 N N . GLN A 1 90 ? 9.156 3.347 -25.907 1.00 87.81 90 GLN A N 1
ATOM 717 C CA . GLN A 1 90 ? 8.714 2.393 -24.889 1.00 87.81 90 GLN A CA 1
ATOM 718 C C . GLN A 1 90 ? 8.382 3.105 -23.571 1.00 87.81 90 GLN A C 1
ATOM 720 O O . GLN A 1 90 ? 7.315 2.875 -23.003 1.00 87.81 90 GLN A O 1
ATOM 725 N N . ALA A 1 91 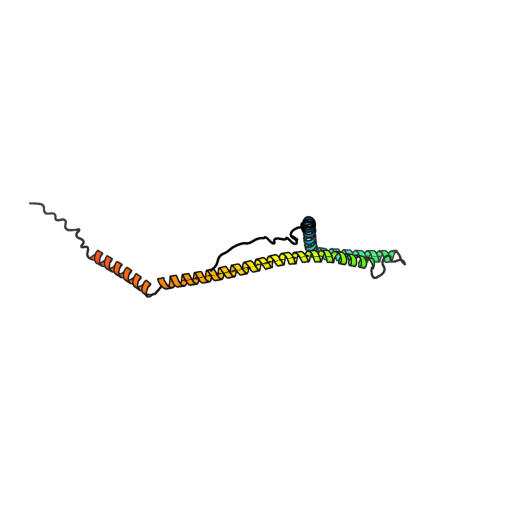? 9.260 3.995 -23.102 1.00 83.88 91 ALA A N 1
ATOM 726 C CA . ALA A 1 91 ? 9.037 4.783 -21.895 1.00 83.88 91 ALA A CA 1
ATOM 727 C C . ALA A 1 91 ? 7.828 5.723 -22.041 1.00 83.88 91 ALA A C 1
ATOM 729 O O . ALA A 1 91 ? 6.999 5.815 -21.133 1.00 83.88 91 ALA A O 1
ATOM 730 N N . SER A 1 92 ? 7.686 6.366 -23.206 1.00 89.69 92 SER A N 1
ATOM 731 C CA . SER A 1 92 ? 6.574 7.275 -23.502 1.00 89.69 92 SER A CA 1
ATOM 732 C C . SER A 1 92 ? 5.206 6.583 -23.463 1.00 89.69 92 SER A C 1
ATOM 734 O O . SER A 1 92 ? 4.262 7.149 -22.916 1.00 89.69 92 SER A O 1
ATOM 736 N N . TYR A 1 93 ? 5.088 5.346 -23.962 1.00 86.69 93 TYR A N 1
ATOM 737 C CA . TYR A 1 93 ? 3.837 4.578 -23.878 1.00 86.69 93 TYR A CA 1
ATOM 738 C C . TYR A 1 93 ? 3.626 3.904 -22.509 1.00 86.69 93 TYR A C 1
ATOM 740 O O . TYR A 1 93 ? 2.488 3.691 -22.085 1.00 86.69 93 TYR A O 1
ATOM 748 N N . ALA A 1 94 ? 4.703 3.597 -21.780 1.00 81.19 94 ALA A N 1
ATOM 749 C CA . ALA A 1 94 ? 4.610 3.008 -20.447 1.00 81.19 94 ALA A CA 1
ATOM 750 C C . ALA A 1 94 ? 4.062 3.994 -19.400 1.00 81.19 94 ALA A C 1
ATOM 752 O O . ALA A 1 94 ? 3.271 3.592 -18.547 1.00 81.19 94 ALA A O 1
ATOM 753 N N . ALA A 1 95 ? 4.437 5.276 -19.469 1.00 76.19 95 ALA A N 1
ATOM 754 C CA . ALA A 1 95 ? 4.043 6.276 -18.473 1.00 76.19 95 ALA A CA 1
ATOM 755 C C . ALA A 1 95 ? 2.510 6.439 -18.315 1.00 76.19 95 ALA A C 1
ATOM 757 O O . ALA A 1 95 ? 2.032 6.367 -17.180 1.00 76.19 95 ALA A O 1
ATOM 758 N N . PRO A 1 96 ? 1.702 6.552 -19.391 1.00 71.81 96 PRO A N 1
ATOM 759 C CA . PRO A 1 96 ? 0.243 6.577 -19.278 1.00 71.81 96 PRO A CA 1
ATOM 760 C C . PRO A 1 96 ? -0.330 5.287 -18.685 1.00 71.81 96 PRO A C 1
ATOM 762 O O . PRO A 1 96 ? -1.221 5.333 -17.841 1.00 71.81 96 PRO A O 1
ATOM 765 N N . LEU A 1 97 ? 0.193 4.126 -19.090 1.00 71.75 97 LEU A N 1
ATOM 766 C CA . LEU A 1 97 ? -0.297 2.831 -18.617 1.00 71.75 97 LEU A CA 1
ATOM 767 C C . LEU A 1 97 ? -0.046 2.643 -17.112 1.00 71.75 97 LEU A C 1
ATOM 769 O O . LEU A 1 97 ? -0.918 2.142 -16.402 1.00 71.75 97 LEU A O 1
ATOM 773 N N . ILE A 1 98 ? 1.107 3.102 -16.618 1.00 72.88 98 ILE A N 1
ATOM 774 C CA . ILE A 1 98 ? 1.447 3.105 -15.189 1.00 72.88 98 ILE A CA 1
ATOM 775 C C . ILE A 1 98 ? 0.556 4.089 -14.421 1.00 72.88 98 ILE A C 1
ATOM 777 O O . ILE A 1 98 ? 0.012 3.723 -13.380 1.00 72.88 98 ILE A O 1
ATOM 781 N N . MET A 1 99 ? 0.337 5.296 -14.952 1.00 71.12 99 MET A N 1
ATOM 782 C CA . MET A 1 99 ? -0.519 6.309 -14.322 1.00 71.12 99 MET A CA 1
ATOM 783 C C . MET A 1 99 ? -1.959 5.801 -14.120 1.00 71.12 99 MET A C 1
ATOM 785 O O . MET A 1 99 ? -2.581 6.053 -13.088 1.00 71.12 99 MET A O 1
ATOM 789 N N . PHE A 1 100 ? -2.489 5.014 -15.062 1.00 62.19 100 PHE A N 1
ATOM 790 C CA . PHE A 1 100 ? -3.816 4.404 -14.916 1.00 62.19 100 PHE A CA 1
ATOM 791 C C . PHE A 1 100 ? -3.848 3.202 -13.968 1.00 62.19 100 PHE A C 1
ATOM 793 O O . PHE A 1 100 ? -4.880 2.957 -13.337 1.00 62.19 100 PHE A O 1
ATOM 800 N N . ALA A 1 101 ? -2.744 2.460 -13.848 1.00 65.25 101 ALA A N 1
ATOM 801 C CA . ALA A 1 101 ? -2.622 1.405 -12.847 1.00 65.25 101 ALA A CA 1
ATOM 802 C C . ALA A 1 101 ? -2.599 1.986 -11.420 1.00 65.25 101 ALA A C 1
ATOM 804 O O . ALA A 1 101 ? -3.240 1.422 -10.533 1.00 65.25 101 ALA A O 1
ATOM 805 N N . GLN A 1 102 ? -1.942 3.135 -11.227 1.00 65.06 102 GLN A N 1
ATOM 806 C CA . GLN A 1 102 ? -1.847 3.830 -9.936 1.00 65.06 102 GLN A CA 1
ATOM 807 C C . GLN A 1 102 ? -3.184 4.443 -9.495 1.00 65.06 102 GLN A C 1
ATOM 809 O O . GLN A 1 102 ? -3.638 4.153 -8.394 1.00 65.06 102 GLN A O 1
ATOM 814 N N . ASN A 1 103 ? -3.905 5.147 -10.380 1.00 59.19 103 ASN A N 1
ATOM 815 C CA . ASN A 1 103 ? -5.207 5.753 -10.040 1.00 59.19 103 ASN A CA 1
ATOM 816 C C . ASN A 1 103 ? -6.238 4.750 -9.472 1.00 59.19 103 ASN A C 1
ATOM 818 O O . ASN A 1 103 ? -7.132 5.126 -8.721 1.00 59.19 103 ASN A O 1
ATOM 822 N N . ARG A 1 104 ? -6.140 3.461 -9.831 1.00 63.84 104 ARG A N 1
ATOM 823 C CA . ARG A 1 104 ? -7.020 2.409 -9.291 1.00 63.84 104 ARG A CA 1
ATOM 824 C C . ARG A 1 104 ? -6.538 1.805 -7.973 1.00 63.84 104 ARG A C 1
ATOM 826 O O . ARG A 1 104 ? -7.368 1.239 -7.261 1.00 63.84 104 ARG A O 1
ATOM 833 N N . GLN A 1 105 ? -5.238 1.849 -7.686 1.00 63.44 105 GLN A N 1
ATOM 834 C CA . GLN A 1 105 ? -4.726 1.500 -6.359 1.00 63.44 105 GLN A CA 1
ATOM 835 C C . GLN A 1 105 ? -5.237 2.531 -5.354 1.00 63.44 105 GLN A C 1
ATOM 837 O O . GLN A 1 105 ? -5.894 2.141 -4.397 1.00 63.44 105 GLN A O 1
ATOM 842 N N . ASP A 1 106 ? -5.134 3.816 -5.691 1.00 67.75 106 ASP A N 1
ATOM 843 C CA . ASP A 1 106 ? -5.634 4.914 -4.860 1.00 67.75 106 ASP A CA 1
ATOM 844 C C . ASP A 1 106 ? -7.147 4.810 -4.582 1.00 67.75 106 ASP A C 1
ATOM 846 O O . ASP A 1 106 ? -7.593 5.006 -3.451 1.00 67.75 106 ASP A O 1
ATOM 850 N N . ASP A 1 107 ? -7.955 4.434 -5.584 1.00 71.31 107 ASP A N 1
ATOM 851 C CA . ASP A 1 107 ? -9.399 4.205 -5.404 1.00 71.31 107 ASP A CA 1
ATOM 852 C C . ASP A 1 107 ? -9.699 3.026 -4.454 1.00 71.31 107 ASP A C 1
ATOM 854 O O . ASP A 1 107 ? -10.629 3.100 -3.646 1.00 71.31 107 ASP A O 1
ATOM 858 N N . ARG A 1 108 ? -8.938 1.923 -4.540 1.00 74.88 108 ARG A N 1
ATOM 859 C CA . ARG A 1 108 ? -9.092 0.771 -3.629 1.00 74.88 108 ARG A CA 1
ATOM 860 C C . ARG A 1 108 ? -8.646 1.128 -2.218 1.00 74.88 108 ARG A C 1
ATOM 862 O O . ARG A 1 108 ? -9.376 0.838 -1.272 1.00 74.88 108 ARG A O 1
ATOM 869 N N . ASP A 1 109 ? -7.503 1.786 -2.094 1.00 74.69 109 ASP A N 1
ATOM 870 C CA . ASP A 1 109 ? -6.929 2.209 -0.821 1.00 74.69 109 ASP A CA 1
ATOM 871 C C . ASP A 1 109 ? -7.858 3.194 -0.111 1.00 74.69 109 ASP A C 1
ATOM 873 O O . ASP A 1 109 ? -8.061 3.107 1.100 1.00 74.69 109 ASP A O 1
ATOM 877 N N . ARG A 1 110 ? -8.536 4.061 -0.871 1.00 80.25 110 ARG A N 1
ATOM 878 C CA . ARG A 1 110 ? -9.580 4.935 -0.340 1.00 80.25 110 ARG A CA 1
ATOM 879 C C . ARG A 1 110 ? -10.763 4.159 0.241 1.00 80.25 110 ARG A C 1
ATOM 881 O O . ARG A 1 110 ? -11.204 4.490 1.339 1.00 80.25 110 ARG A O 1
ATOM 888 N N . VAL A 1 111 ? -11.284 3.152 -0.465 1.00 77.88 111 VAL A N 1
ATOM 889 C CA . VAL A 1 111 ? -12.410 2.337 0.033 1.00 77.88 111 VAL A CA 1
ATOM 890 C C . VAL A 1 111 ? -12.004 1.555 1.279 1.00 77.88 111 VAL A C 1
ATOM 892 O O . VAL A 1 111 ? -12.764 1.522 2.245 1.00 77.88 111 VAL A O 1
ATOM 895 N N . ILE A 1 112 ? -10.802 0.976 1.287 1.00 81.69 112 ILE A N 1
ATOM 896 C CA . ILE A 1 112 ? -10.259 0.268 2.451 1.00 81.69 112 ILE A CA 1
ATOM 897 C C . ILE A 1 112 ? -10.142 1.231 3.639 1.00 81.69 112 ILE A C 1
ATOM 899 O O . ILE A 1 112 ? -10.617 0.916 4.725 1.00 81.69 112 ILE A O 1
ATOM 903 N N . ALA A 1 113 ? -9.613 2.439 3.430 1.00 84.44 113 ALA A N 1
ATOM 904 C CA . ALA A 1 113 ? -9.512 3.453 4.478 1.00 84.44 113 ALA A CA 1
ATOM 905 C C . ALA A 1 113 ? -10.885 3.942 4.981 1.00 84.44 113 ALA A C 1
ATOM 907 O O . ALA A 1 113 ? -11.039 4.273 6.154 1.00 84.44 113 ALA A O 1
ATOM 908 N N . GLU A 1 114 ? -11.901 4.025 4.120 1.00 86.50 114 GLU A N 1
ATOM 909 C CA . GLU A 1 114 ? -13.270 4.356 4.535 1.00 86.50 114 GLU A CA 1
ATOM 910 C C . GLU A 1 114 ? -13.912 3.223 5.353 1.00 86.50 114 GLU A C 1
ATOM 912 O O . GLU A 1 114 ? -14.568 3.499 6.360 1.00 86.50 114 GLU A O 1
ATOM 917 N N . GLN A 1 115 ? -13.691 1.962 4.972 1.00 87.88 115 GLN A N 1
ATOM 918 C CA . GLN A 1 115 ? -14.158 0.794 5.724 1.00 87.88 115 GLN A CA 1
ATOM 919 C C . GLN A 1 115 ? -13.473 0.674 7.084 1.00 87.88 115 GLN A C 1
ATOM 921 O O . GLN A 1 115 ? -14.160 0.469 8.082 1.00 87.88 115 GLN A O 1
ATOM 926 N N . ASP A 1 116 ? -12.157 0.875 7.139 1.00 88.88 116 ASP A N 1
ATOM 927 C CA . ASP A 1 116 ? -11.378 0.837 8.376 1.00 88.88 116 ASP A CA 1
ATOM 928 C C . ASP A 1 116 ? -11.864 1.900 9.373 1.00 88.88 116 ASP A C 1
ATOM 930 O O . ASP A 1 116 ? -12.137 1.599 10.533 1.00 88.88 116 ASP A O 1
ATOM 934 N N . ARG A 1 117 ? -12.139 3.124 8.897 1.00 88.75 117 ARG A N 1
ATOM 935 C CA . ARG A 1 117 ? -12.756 4.173 9.729 1.00 88.75 117 ARG A CA 1
ATOM 936 C C . ARG A 1 117 ? -14.123 3.765 10.278 1.00 88.75 117 ARG A C 1
ATOM 938 O O . ARG A 1 117 ? -14.413 4.028 11.443 1.00 88.75 117 ARG A O 1
ATOM 945 N N . GLN A 1 118 ? -14.977 3.144 9.460 1.00 90.94 118 GLN A N 1
ATOM 946 C CA . GLN A 1 118 ? -16.287 2.670 9.922 1.00 90.94 118 GLN A CA 1
ATOM 947 C C . GLN A 1 118 ? -16.158 1.525 10.926 1.00 90.94 118 GLN A C 1
ATOM 949 O O . GLN A 1 118 ? -16.910 1.479 11.898 1.00 90.94 118 GLN A O 1
ATOM 954 N N . GLN A 1 119 ? -15.217 0.609 10.703 1.00 89.44 119 GLN A N 1
ATOM 955 C CA . GLN A 1 119 ? -14.961 -0.506 11.601 1.00 89.44 119 GLN A CA 1
ATOM 956 C C . GLN A 1 119 ? -14.418 -0.010 12.942 1.00 89.44 119 GLN A C 1
ATOM 958 O O . GLN A 1 119 ? -14.955 -0.392 13.975 1.00 89.44 119 GLN A O 1
ATOM 963 N N . ALA A 1 120 ? -13.455 0.913 12.939 1.00 90.69 120 ALA A N 1
ATOM 964 C CA . ALA A 1 120 ? -12.940 1.546 14.148 1.00 90.69 120 ALA A CA 1
ATOM 965 C C . ALA A 1 120 ? -14.050 2.244 14.951 1.00 90.69 120 ALA A C 1
ATOM 967 O O . ALA A 1 120 ? -14.137 2.062 16.163 1.00 90.69 120 ALA A O 1
ATOM 968 N N . ALA A 1 121 ? -14.946 2.980 14.282 1.00 90.44 121 ALA A N 1
ATOM 969 C CA . ALA A 1 121 ? -16.084 3.620 14.942 1.00 90.44 121 ALA A CA 1
ATOM 970 C C . ALA A 1 121 ? -17.039 2.602 15.596 1.00 90.44 121 ALA A C 1
ATOM 972 O O . ALA A 1 121 ? -17.508 2.834 16.709 1.00 90.44 121 ALA A O 1
ATOM 973 N N . ARG A 1 122 ? -17.303 1.464 14.936 1.00 91.38 122 ARG A N 1
ATOM 974 C CA . ARG A 1 122 ? -18.116 0.375 15.508 1.00 91.38 122 ARG A CA 1
ATOM 975 C C . ARG A 1 122 ? -17.425 -0.280 16.699 1.00 91.38 122 ARG A C 1
ATOM 977 O O . ARG A 1 122 ? -18.048 -0.419 17.739 1.00 91.38 122 ARG A O 1
ATOM 984 N N . THR A 1 123 ? -16.135 -0.591 16.584 1.00 90.81 123 THR A N 1
ATOM 985 C CA . THR A 1 123 ? -15.351 -1.182 17.677 1.00 90.81 123 THR A CA 1
ATOM 986 C C . THR A 1 123 ? -15.340 -0.286 18.915 1.00 90.81 123 THR A C 1
ATOM 988 O O . THR A 1 123 ? -15.465 -0.784 20.033 1.00 90.81 123 THR A O 1
ATOM 991 N N . LEU A 1 124 ? -15.224 1.035 18.737 1.00 93.75 124 LEU A N 1
ATOM 992 C CA . LEU A 1 124 ? -15.319 1.988 19.845 1.00 93.75 124 LEU A CA 1
ATOM 993 C C . LEU A 1 124 ? -16.704 1.946 20.502 1.00 93.75 124 LEU A C 1
ATOM 995 O O . LEU A 1 124 ? -16.783 1.818 21.721 1.00 93.75 124 LEU A O 1
ATOM 999 N N . ALA A 1 125 ? -17.779 1.973 19.710 1.00 93.00 125 ALA A N 1
ATOM 1000 C CA . ALA A 1 125 ? -19.145 1.888 20.227 1.00 93.00 125 ALA A CA 1
ATOM 1001 C C . ALA A 1 125 ? -19.420 0.563 20.965 1.00 93.00 125 ALA A C 1
ATOM 1003 O O . ALA A 1 125 ? -20.004 0.576 22.048 1.00 93.00 125 ALA A O 1
ATOM 1004 N N . ASP A 1 126 ? -18.955 -0.567 20.429 1.00 92.94 126 ASP A N 1
ATOM 1005 C CA . ASP A 1 126 ? -19.092 -1.883 21.064 1.00 92.94 126 ASP A CA 1
ATOM 1006 C C . ASP A 1 126 ? -18.314 -1.938 22.385 1.00 92.94 126 ASP A C 1
ATOM 1008 O O . ASP A 1 126 ? -18.809 -2.453 23.387 1.00 92.94 126 ASP A O 1
ATOM 1012 N N . THR A 1 127 ? -17.117 -1.346 22.423 1.00 93.56 127 THR A N 1
ATOM 1013 C CA . THR A 1 127 ? -16.307 -1.259 23.647 1.00 93.56 127 THR A CA 1
ATOM 1014 C C . THR A 1 127 ? -16.997 -0.403 24.707 1.00 93.56 127 THR A C 1
ATOM 1016 O O . THR A 1 127 ? -17.053 -0.793 25.874 1.00 93.56 127 THR A O 1
ATOM 1019 N N . GLU A 1 128 ? -17.557 0.747 24.326 1.00 93.88 128 GLU A N 1
ATOM 1020 C CA . GLU A 1 128 ? -18.327 1.602 25.235 1.00 93.88 128 GLU A CA 1
ATOM 1021 C C . GLU A 1 128 ? -19.575 0.888 25.765 1.00 93.88 128 GLU A C 1
ATOM 1023 O O . GLU A 1 128 ? -19.869 0.965 26.962 1.00 93.88 128 GLU A O 1
ATOM 1028 N N . TYR A 1 129 ? -20.278 0.156 24.899 1.00 94.19 129 TYR A N 1
ATOM 1029 C CA . TYR A 1 129 ? -21.450 -0.626 25.274 1.00 94.19 129 TYR A CA 1
ATOM 1030 C C . TYR A 1 129 ? -21.091 -1.724 26.278 1.00 94.19 129 TYR A C 1
ATOM 1032 O O . TYR A 1 129 ? -21.667 -1.768 27.364 1.00 94.19 129 TYR A O 1
ATOM 1040 N N . LEU A 1 130 ? -20.085 -2.549 25.972 1.00 94.44 130 LEU A N 1
ATOM 1041 C CA . LEU A 1 130 ? -19.611 -3.601 26.873 1.00 94.44 130 LEU A CA 1
ATOM 1042 C C . LEU A 1 130 ? -19.116 -3.031 28.205 1.00 94.44 130 LEU A C 1
ATOM 1044 O O 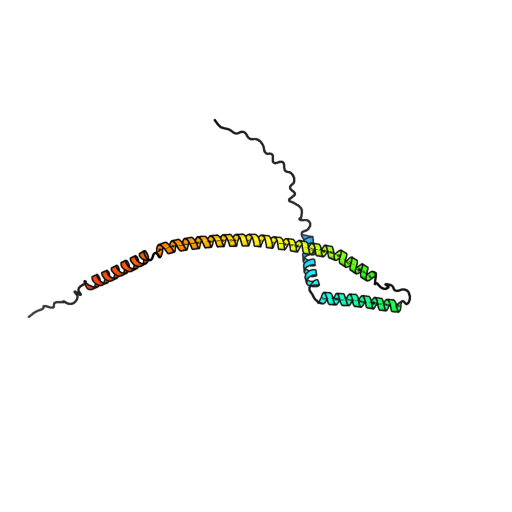. LEU A 1 130 ? -19.399 -3.596 29.256 1.00 94.44 130 LEU A O 1
ATOM 1048 N N . THR A 1 131 ? -18.423 -1.891 28.190 1.00 95.25 131 THR A N 1
ATOM 1049 C CA . THR A 1 131 ? -17.951 -1.237 29.420 1.00 95.25 131 THR A CA 1
ATOM 1050 C C . THR A 1 131 ? -19.121 -0.784 30.292 1.00 95.25 131 THR A C 1
ATOM 1052 O O . THR A 1 131 ? -19.091 -0.965 31.511 1.00 95.25 131 THR A O 1
ATOM 1055 N N . ARG A 1 132 ? -20.175 -0.228 29.681 1.00 93.38 132 ARG A N 1
ATOM 1056 C CA . ARG A 1 132 ? -21.396 0.162 30.394 1.00 93.38 132 ARG A CA 1
ATOM 1057 C C . ARG A 1 132 ? -22.134 -1.053 30.949 1.00 93.38 132 ARG A C 1
ATOM 1059 O O . ARG A 1 132 ? -22.569 -1.010 32.097 1.00 93.38 132 ARG A O 1
ATOM 1066 N N . GLU A 1 133 ? -22.229 -2.124 30.172 1.00 95.94 133 GLU A N 1
ATOM 1067 C CA . GLU A 1 133 ? -22.900 -3.354 30.588 1.00 95.94 133 GLU A CA 1
ATOM 1068 C C . GLU A 1 133 ? -22.158 -4.033 31.746 1.00 95.94 133 GLU A C 1
ATOM 1070 O O . GLU A 1 133 ? -22.768 -4.417 32.738 1.00 95.94 133 GLU A O 1
ATOM 1075 N N . ILE A 1 134 ? -20.822 -4.089 31.694 1.00 94.38 134 ILE A N 1
ATOM 1076 C CA . ILE A 1 134 ? -19.990 -4.605 32.791 1.00 94.38 134 ILE A CA 1
ATOM 1077 C C . ILE A 1 134 ? -20.139 -3.736 34.044 1.00 94.38 134 ILE A C 1
ATOM 1079 O O . ILE A 1 134 ? -20.198 -4.265 35.154 1.00 94.38 134 ILE A O 1
ATOM 1083 N N . ALA A 1 135 ? -20.212 -2.410 33.896 1.00 92.12 135 ALA A N 1
ATOM 1084 C CA . ALA A 1 135 ? -20.449 -1.517 35.027 1.00 92.12 135 ALA A CA 1
ATOM 1085 C C . ALA A 1 135 ? -21.825 -1.768 35.668 1.00 92.12 135 ALA A C 1
ATOM 1087 O O . ALA A 1 135 ? -21.910 -1.849 36.893 1.00 92.12 135 ALA A O 1
ATOM 1088 N N . ALA A 1 136 ? -22.874 -1.950 34.861 1.00 91.06 136 ALA A N 1
ATOM 1089 C CA . ALA A 1 136 ? -24.212 -2.291 35.340 1.00 91.06 136 ALA A CA 1
ATOM 1090 C C . ALA A 1 136 ? -24.242 -3.669 36.024 1.00 91.06 136 ALA A C 1
ATOM 1092 O O . ALA A 1 136 ? -24.742 -3.788 37.142 1.00 91.06 136 ALA A O 1
ATOM 1093 N N . LEU A 1 137 ? -23.625 -4.686 35.413 1.00 90.75 137 LEU A N 1
ATOM 1094 C CA . LEU A 1 137 ? -23.494 -6.026 35.987 1.00 90.75 137 LEU A CA 1
ATOM 1095 C C . LEU A 1 137 ? -22.749 -5.992 37.326 1.00 90.75 137 LEU A C 1
ATOM 1097 O O . LEU A 1 137 ? -23.165 -6.635 38.285 1.00 90.75 137 LEU A O 1
ATOM 1101 N N . ARG A 1 138 ? -21.664 -5.215 37.422 1.00 91.50 138 ARG A N 1
ATOM 1102 C CA . ARG A 1 138 ? -20.900 -5.047 38.664 1.00 91.50 138 ARG A CA 1
ATOM 1103 C C . ARG A 1 138 ? -21.754 -4.443 39.776 1.00 91.50 138 ARG A C 1
ATOM 1105 O O . ARG A 1 138 ? -21.633 -4.888 40.913 1.00 91.50 138 ARG A O 1
ATOM 1112 N N . LEU A 1 139 ? -22.581 -3.444 39.464 1.00 87.88 139 LEU A N 1
ATOM 1113 C CA . LEU A 1 139 ? -23.491 -2.839 40.438 1.00 87.88 139 LEU A CA 1
ATOM 1114 C C . LEU A 1 139 ? -24.533 -3.859 40.914 1.00 87.88 139 LEU A C 1
ATOM 1116 O O . LEU A 1 139 ? -24.634 -4.085 42.118 1.00 87.88 139 LEU A O 1
ATOM 1120 N N . ALA A 1 140 ? -25.192 -4.565 39.991 1.00 85.81 140 ALA A N 1
ATOM 1121 C CA . ALA A 1 140 ? -26.172 -5.602 40.325 1.00 85.81 140 ALA A CA 1
ATOM 1122 C C . ALA A 1 140 ? -25.570 -6.739 41.179 1.00 85.81 140 ALA A C 1
ATOM 1124 O O . ALA A 1 140 ? -26.163 -7.172 42.164 1.00 85.81 140 ALA A O 1
ATOM 1125 N N . VAL A 1 141 ? -24.355 -7.194 40.852 1.00 85.06 141 VAL A N 1
ATOM 1126 C CA . VAL A 1 141 ? -23.631 -8.188 41.661 1.00 85.06 141 VAL A CA 1
ATOM 1127 C C . VAL A 1 141 ? -23.234 -7.615 43.021 1.00 85.06 141 VAL A C 1
ATOM 1129 O O . VAL A 1 141 ? -23.298 -8.335 44.010 1.00 85.06 141 VAL A O 1
ATOM 1132 N N . SER A 1 142 ? -22.839 -6.340 43.105 1.00 83.31 142 SER A N 1
ATOM 1133 C CA . SER A 1 142 ? -22.484 -5.719 44.387 1.00 83.31 142 SER A CA 1
ATOM 1134 C C . SER A 1 142 ? -23.669 -5.616 45.346 1.00 83.31 142 SER A C 1
ATOM 1136 O O . SER A 1 142 ? -23.477 -5.788 46.545 1.00 83.31 142 SER A O 1
ATOM 1138 N N . GLU A 1 143 ? -24.881 -5.411 44.827 1.00 76.06 143 GLU A N 1
ATOM 1139 C CA . GLU A 1 143 ? -26.106 -5.399 45.628 1.00 76.06 143 GLU A CA 1
ATOM 1140 C C . GLU A 1 143 ? -26.394 -6.796 46.208 1.00 76.06 143 GLU A C 1
ATOM 1142 O O . GLU A 1 143 ? -26.556 -6.932 47.421 1.00 76.06 143 GLU A O 1
ATOM 1147 N N . LEU A 1 144 ? -26.340 -7.848 45.378 1.00 71.38 144 LEU A N 1
ATOM 1148 C CA . LEU A 1 144 ? -26.585 -9.243 45.787 1.00 71.38 144 LEU A CA 1
ATOM 1149 C C . LEU A 1 144 ? -25.479 -9.834 46.676 1.00 71.38 144 LEU A C 1
ATOM 1151 O O . LEU A 1 144 ? -25.745 -10.627 47.575 1.00 71.38 144 LEU A O 1
ATOM 1155 N N . ALA A 1 145 ? -24.224 -9.465 46.426 1.00 63.44 145 ALA A N 1
ATOM 1156 C CA . ALA A 1 145 ? -23.058 -9.984 47.135 1.00 63.44 145 ALA A CA 1
ATOM 1157 C C . ALA A 1 145 ? -22.656 -9.118 48.335 1.00 63.44 145 ALA A C 1
ATOM 1159 O O . ALA A 1 145 ? -21.519 -9.214 48.814 1.00 63.44 145 ALA A O 1
ATOM 1160 N N . THR A 1 146 ? -23.552 -8.263 48.840 1.00 71.12 146 THR A N 1
ATOM 1161 C CA . THR A 1 146 ? -23.284 -7.577 50.103 1.00 71.12 146 THR A CA 1
ATOM 1162 C C . THR A 1 146 ? -23.083 -8.652 51.168 1.00 71.12 146 THR A C 1
ATOM 1164 O O . THR A 1 146 ? -23.957 -9.484 51.403 1.00 71.12 146 THR A O 1
ATOM 1167 N N . ARG A 1 147 ? -21.900 -8.664 51.793 1.00 73.00 147 ARG A N 1
ATOM 1168 C CA . ARG A 1 147 ? -21.481 -9.678 52.777 1.00 73.00 147 ARG A CA 1
ATOM 1169 C C . ARG A 1 147 ? -22.548 -9.944 53.837 1.00 73.00 147 ARG A C 1
ATOM 1171 O O . ARG A 1 147 ? -22.663 -11.072 54.304 1.00 73.00 147 ARG A O 1
ATOM 1178 N N . ASP A 1 148 ? -23.291 -8.911 54.214 1.00 74.38 148 ASP A N 1
ATOM 1179 C CA . ASP A 1 148 ? -24.330 -8.994 55.232 1.00 74.38 148 ASP A CA 1
ATOM 1180 C C . ASP A 1 148 ? -25.591 -9.718 54.744 1.00 74.38 148 ASP A C 1
ATOM 1182 O O . ASP A 1 148 ? -26.147 -10.478 55.525 1.00 74.38 148 ASP A O 1
ATOM 1186 N N . PHE A 1 149 ? -25.967 -9.595 53.464 1.00 80.69 149 PHE A N 1
ATOM 1187 C CA . PHE A 1 149 ? -27.085 -10.338 52.865 1.00 80.69 149 PHE A CA 1
ATOM 1188 C C . PHE A 1 149 ? -26.753 -11.826 52.706 1.00 80.69 149 PHE A C 1
ATOM 1190 O O . PHE A 1 149 ? -27.496 -12.694 53.145 1.00 80.69 149 PHE A O 1
ATOM 1197 N N . VAL A 1 150 ? -25.572 -12.139 52.162 1.00 82.25 150 VAL A N 1
ATOM 1198 C CA . VAL A 1 150 ? -25.115 -13.537 52.054 1.00 82.25 150 VAL A CA 1
ATOM 1199 C C . VAL A 1 150 ? -24.987 -14.173 53.443 1.00 82.25 150 VAL A C 1
ATOM 1201 O O . VAL A 1 150 ? -25.305 -15.342 53.633 1.00 82.25 150 VAL A O 1
ATOM 1204 N N . ARG A 1 151 ? -24.538 -13.404 54.442 1.00 85.25 151 ARG A N 1
ATOM 1205 C CA . ARG A 1 151 ? -24.441 -13.868 55.829 1.00 85.25 151 ARG A CA 1
ATOM 1206 C C . ARG A 1 151 ? -25.808 -14.043 56.492 1.00 85.25 151 ARG A C 1
ATOM 1208 O O . ARG A 1 151 ? -25.922 -14.960 57.300 1.00 85.25 151 ARG A O 1
ATOM 1215 N N . SER A 1 152 ? -26.784 -13.172 56.228 1.00 87.81 152 SER A N 1
ATOM 1216 C CA . SER A 1 152 ? -28.136 -13.332 56.769 1.00 87.81 152 SER A CA 1
ATOM 1217 C C . SER A 1 152 ? -28.818 -14.543 56.154 1.00 87.81 152 SER A C 1
ATOM 1219 O O . SER A 1 152 ? -29.300 -15.374 56.902 1.00 87.81 152 SER A O 1
ATOM 1221 N N . GLU A 1 153 ? -28.726 -14.728 54.835 1.00 90.19 153 GLU A N 1
ATOM 1222 C CA . GLU A 1 153 ? -29.365 -15.860 54.155 1.00 90.19 153 GLU A CA 1
ATOM 1223 C C . GLU A 1 153 ? -28.787 -17.206 54.608 1.00 90.19 153 GLU A C 1
ATOM 1225 O O . GLU A 1 153 ? -29.517 -18.152 54.872 1.00 90.19 153 GLU A O 1
ATOM 1230 N N . ILE A 1 154 ? -27.460 -17.291 54.772 1.00 89.56 154 ILE A N 1
ATOM 1231 C CA . ILE A 1 154 ? -26.824 -18.500 55.315 1.00 89.56 154 ILE A CA 1
ATOM 1232 C C . ILE A 1 154 ? -27.297 -18.780 56.746 1.00 89.56 154 ILE A C 1
ATOM 1234 O O . ILE A 1 154 ? -27.426 -19.945 57.104 1.00 89.56 154 ILE A O 1
ATOM 1238 N N . ARG A 1 155 ? -27.515 -17.747 57.571 1.00 90.38 155 ARG A N 1
ATOM 1239 C CA . ARG A 1 155 ? -28.015 -17.926 58.942 1.00 90.38 155 ARG A CA 1
ATOM 1240 C C . ARG A 1 155 ? -29.472 -18.353 58.957 1.00 90.38 155 ARG A C 1
ATOM 1242 O O . ARG A 1 155 ? -29.764 -19.328 59.627 1.00 90.38 155 ARG A O 1
ATOM 1249 N N . ASP A 1 156 ? -30.330 -17.697 58.185 1.00 93.31 156 ASP A N 1
ATOM 1250 C CA . ASP A 1 156 ? -31.750 -18.047 58.094 1.00 93.31 156 ASP A CA 1
ATOM 1251 C C . ASP A 1 156 ? -31.926 -19.495 57.611 1.00 93.31 156 ASP A C 1
ATOM 1253 O O . ASP A 1 156 ? -32.665 -20.265 58.219 1.00 93.31 156 ASP A O 1
ATOM 1257 N N . LEU A 1 157 ? -31.172 -19.911 56.584 1.00 93.75 157 LEU A N 1
ATOM 1258 C CA . LEU A 1 157 ? -31.175 -21.301 56.113 1.00 93.75 157 LEU A CA 1
ATOM 1259 C C . LEU A 1 157 ? -30.616 -22.287 57.153 1.00 93.75 157 LEU A C 1
ATOM 1261 O O . LEU A 1 157 ? -31.044 -23.440 57.198 1.00 93.75 157 LEU A O 1
ATOM 1265 N N . LEU A 1 158 ? -29.636 -21.875 57.964 1.00 92.50 158 LEU A N 1
ATOM 1266 C CA . LEU A 1 158 ? -29.080 -22.715 59.029 1.00 92.50 158 LEU A CA 1
ATOM 1267 C C . LEU A 1 158 ? -30.091 -22.897 60.168 1.00 92.50 158 LEU A C 1
ATOM 1269 O O . LEU A 1 158 ? -30.297 -24.028 60.607 1.00 92.50 158 LEU A O 1
ATOM 1273 N N . ASP A 1 159 ? -30.743 -21.811 60.583 1.00 93.19 159 ASP A N 1
ATOM 1274 C CA . ASP A 1 159 ? -31.776 -21.806 61.618 1.00 93.19 159 ASP A CA 1
ATOM 1275 C C . ASP A 1 159 ? -32.973 -22.668 61.180 1.00 93.19 159 ASP A C 1
ATOM 1277 O O . ASP A 1 159 ? -33.438 -23.501 61.953 1.00 93.19 159 ASP A O 1
ATOM 1281 N N . GLU A 1 160 ? -33.417 -22.570 59.919 1.00 92.69 160 GLU A N 1
ATOM 1282 C CA . GLU A 1 160 ? -34.494 -23.410 59.368 1.00 92.69 160 GLU A CA 1
ATOM 1283 C C . GLU A 1 160 ? -34.157 -24.914 59.433 1.00 92.69 160 GLU A C 1
ATOM 1285 O O . GLU A 1 160 ? -35.004 -25.746 59.779 1.00 92.69 160 GLU A O 1
ATOM 1290 N N . LEU A 1 161 ? -32.910 -25.287 59.122 1.00 89.81 161 LEU A N 1
ATOM 1291 C CA . LEU A 1 161 ? -32.453 -26.677 59.205 1.00 89.81 161 LEU A CA 1
ATOM 1292 C C . LEU A 1 161 ? -32.350 -27.172 60.651 1.00 89.81 161 LEU A C 1
ATOM 1294 O O . LEU A 1 161 ? -32.710 -28.321 60.927 1.00 89.81 161 LEU A O 1
ATOM 1298 N N . GLU A 1 162 ? -31.873 -26.334 61.570 1.00 90.19 162 GLU A N 1
ATOM 1299 C CA . GLU A 1 162 ? -31.804 -26.658 62.996 1.00 90.19 162 GLU A CA 1
ATOM 1300 C C . GLU A 1 162 ? -33.211 -26.870 63.567 1.00 90.19 162 GLU A C 1
ATOM 1302 O O . GLU A 1 162 ? -33.462 -27.867 64.245 1.00 90.19 162 GLU A O 1
ATOM 1307 N N . GLN A 1 163 ? -34.164 -26.022 63.178 1.00 88.38 163 GLN A N 1
ATOM 1308 C CA . GLN A 1 163 ? -35.564 -26.120 63.580 1.00 88.38 163 GLN A CA 1
ATOM 1309 C C . GLN A 1 163 ? -36.242 -27.378 63.030 1.00 88.38 163 GLN A C 1
ATOM 1311 O O . GLN A 1 163 ? -36.899 -28.087 63.785 1.00 88.38 163 GLN A O 1
ATOM 1316 N N . ARG A 1 164 ? -36.016 -27.736 61.756 1.00 87.44 164 ARG A N 1
ATOM 1317 C CA . ARG A 1 164 ? -36.497 -29.019 61.202 1.00 87.44 164 ARG A CA 1
ATOM 1318 C C . ARG A 1 164 ? -35.899 -30.225 61.916 1.00 87.44 164 ARG A C 1
ATOM 1320 O O . ARG A 1 164 ? -36.574 -31.242 62.046 1.00 87.44 164 ARG A O 1
ATOM 1327 N N . THR A 1 165 ? -34.643 -30.138 62.345 1.00 81.62 165 THR A N 1
ATOM 1328 C CA . THR A 1 165 ? -33.974 -31.228 63.068 1.00 81.62 165 THR A CA 1
ATOM 1329 C C . THR A 1 165 ? -34.530 -31.364 64.487 1.00 81.62 165 THR A C 1
ATOM 1331 O O . THR A 1 165 ? -34.754 -32.485 64.937 1.00 81.62 165 THR A O 1
ATOM 1334 N N . ALA A 1 166 ? -34.808 -30.244 65.160 1.00 81.75 166 ALA A N 1
ATOM 1335 C CA . ALA A 1 166 ? -35.478 -30.210 66.459 1.00 81.75 166 ALA A CA 1
ATOM 1336 C C . ALA A 1 166 ? -36.905 -30.786 66.378 1.00 81.75 166 ALA A C 1
ATOM 1338 O O . ALA A 1 166 ? -37.232 -31.708 67.113 1.00 81.75 166 ALA A O 1
ATOM 1339 N N . ASP A 1 167 ? -37.699 -30.352 65.397 1.00 77.94 167 ASP A N 1
ATOM 1340 C CA . ASP A 1 167 ? -39.074 -30.831 65.188 1.00 77.94 167 ASP A CA 1
ATOM 1341 C C . ASP A 1 167 ? -39.101 -32.335 64.829 1.00 77.94 167 ASP A C 1
ATOM 1343 O O . ASP A 1 167 ? -39.901 -33.105 65.351 1.00 77.94 167 ASP A O 1
ATOM 1347 N N . SER A 1 168 ? -38.128 -32.803 64.032 1.00 70.88 168 SER A N 1
ATOM 1348 C CA . SER A 1 168 ? -37.957 -34.236 63.714 1.00 70.88 168 SER A CA 1
ATOM 1349 C C . SER A 1 168 ? -37.444 -35.081 64.892 1.00 70.88 168 SER A C 1
ATOM 1351 O O . SER A 1 168 ? -37.450 -36.306 64.799 1.00 70.88 168 SER A O 1
ATOM 1353 N N . SER A 1 169 ? -36.944 -34.460 65.967 1.00 61.00 169 SER A N 1
ATOM 1354 C CA . SER A 1 169 ? -36.507 -35.155 67.189 1.00 61.00 169 SER A CA 1
ATOM 1355 C C . SER A 1 169 ? -37.523 -35.072 68.333 1.00 61.00 169 SER A C 1
ATOM 1357 O O . SER A 1 169 ? -37.360 -35.783 69.326 1.00 61.00 169 SER A O 1
ATOM 1359 N N . GLU A 1 170 ? -38.592 -34.283 68.175 1.00 59.00 170 GLU A N 1
ATOM 1360 C CA . GLU A 1 170 ? -39.738 -34.220 69.090 1.00 59.00 170 GLU A CA 1
ATOM 1361 C C . GLU A 1 170 ? -40.922 -35.104 68.671 1.00 59.00 170 GLU A C 1
ATOM 1363 O O . GLU A 1 170 ? -41.825 -35.283 69.485 1.00 59.00 170 GLU A O 1
ATOM 1368 N N . GLU A 1 171 ? -40.919 -35.713 67.477 1.00 53.09 171 GLU A N 1
ATOM 1369 C CA . GLU A 1 171 ? -41.894 -36.750 67.108 1.00 53.09 171 GLU A CA 1
ATOM 1370 C C . GLU A 1 171 ? -41.551 -38.050 67.871 1.00 53.09 171 GLU A C 1
ATOM 1372 O O . GLU A 1 171 ? -40.564 -38.717 67.539 1.00 53.09 171 GLU A O 1
ATOM 1377 N N . PRO A 1 172 ? -42.291 -38.418 68.940 1.00 52.94 172 PRO A N 1
ATOM 1378 C CA . PRO A 1 172 ? -42.030 -39.647 69.667 1.00 52.94 172 PRO A CA 1
ATOM 1379 C C . PRO A 1 172 ? -42.406 -40.805 68.750 1.00 52.94 172 PRO A C 1
ATOM 1381 O O . PRO A 1 172 ? -43.486 -40.814 68.160 1.00 52.94 172 PRO A O 1
ATOM 1384 N N . ASP A 1 173 ? -41.515 -41.786 68.656 1.00 53.62 173 ASP A N 1
ATOM 1385 C CA . ASP A 1 173 ? -41.755 -43.098 68.063 1.00 53.62 173 ASP A CA 1
ATOM 1386 C C . ASP A 1 173 ? -42.862 -43.836 68.847 1.00 53.62 173 ASP A C 1
ATOM 1388 O O . ASP A 1 173 ? -42.617 -44.774 69.603 1.00 53.62 173 ASP A O 1
ATOM 1392 N N . ASP A 1 174 ? -44.111 -43.394 68.695 1.00 56.78 174 ASP A N 1
ATOM 1393 C CA . ASP A 1 174 ? -45.314 -44.096 69.135 1.00 56.78 174 ASP A CA 1
ATOM 1394 C C . ASP A 1 174 ? -45.631 -45.195 68.105 1.00 56.78 174 ASP A C 1
ATOM 1396 O O . ASP A 1 174 ? -46.687 -45.231 67.477 1.00 56.78 174 ASP A O 1
ATOM 1400 N N . THR A 1 175 ? -44.690 -46.111 67.864 1.00 57.44 175 THR A N 1
ATOM 1401 C CA . THR A 1 175 ? -44.947 -47.356 67.122 1.00 57.44 175 THR A CA 1
ATOM 1402 C C . THR A 1 175 ? -44.170 -48.529 67.724 1.00 57.44 175 THR A C 1
ATOM 1404 O O . THR A 1 175 ? -43.438 -49.224 67.034 1.00 57.44 175 THR A O 1
ATOM 1407 N N . TYR A 1 176 ? -44.386 -48.823 69.013 1.00 59.28 176 TYR A N 1
ATOM 1408 C CA . TYR A 1 176 ? -44.456 -50.218 69.486 1.00 59.28 176 TYR A CA 1
ATOM 1409 C C . TYR A 1 176 ? -45.096 -50.333 70.882 1.00 59.28 176 TYR A C 1
ATOM 1411 O O . TYR A 1 176 ? -44.429 -50.532 71.894 1.00 59.28 176 TYR A O 1
ATOM 1419 N N . SER A 1 177 ? -46.421 -50.245 70.956 1.00 57.75 177 SER A N 1
ATOM 1420 C CA . SER A 1 177 ? -47.173 -50.794 72.091 1.00 57.75 177 SER A CA 1
ATOM 1421 C C . SER A 1 177 ? -48.469 -51.404 71.569 1.00 57.75 177 SER A C 1
ATOM 1423 O O . SER A 1 177 ? -49.566 -50.901 71.801 1.00 57.75 177 SER A O 1
ATOM 1425 N N . ASP A 1 178 ? -48.328 -52.476 70.785 1.00 56.00 178 ASP A N 1
ATOM 1426 C CA . ASP A 1 178 ? -49.450 -53.370 70.512 1.00 56.00 178 ASP A CA 1
ATOM 1427 C C . ASP A 1 178 ? -49.655 -54.252 71.747 1.00 56.00 178 ASP A C 1
ATOM 1429 O O . ASP A 1 178 ? -48.908 -55.192 72.036 1.00 56.00 178 ASP A O 1
ATOM 1433 N N . ALA A 1 179 ? -50.647 -53.862 72.536 1.00 60.50 179 ALA A N 1
ATOM 1434 C CA . ALA A 1 179 ? -51.173 -54.642 73.629 1.00 60.50 179 ALA A CA 1
ATOM 1435 C C . ALA A 1 179 ? -51.846 -55.904 73.073 1.00 60.50 179 ALA A C 1
ATOM 1437 O O . ALA A 1 179 ? -52.829 -55.813 72.343 1.00 60.50 179 ALA A O 1
ATOM 1438 N N . ASN A 1 180 ? -51.409 -57.085 73.517 1.00 56.41 180 ASN A N 1
ATOM 1439 C CA . ASN A 1 180 ? -52.223 -58.294 73.411 1.00 56.41 180 ASN A CA 1
ATOM 1440 C C . ASN A 1 180 ? -52.718 -58.729 74.800 1.00 56.41 180 ASN A C 1
ATOM 1442 O O . ASN A 1 180 ? -51.952 -59.327 75.561 1.00 56.41 180 ASN A O 1
ATOM 1446 N N . PRO A 1 181 ? -53.990 -58.465 75.150 1.00 66.81 181 PRO A N 1
ATOM 1447 C CA . PRO A 1 181 ? -54.623 -59.039 76.323 1.00 66.81 181 PRO A CA 1
ATOM 1448 C C . PRO A 1 181 ? -55.702 -60.041 75.896 1.00 66.81 181 PRO A C 1
ATOM 1450 O O . PRO A 1 181 ? -56.833 -59.639 75.640 1.00 66.81 181 PRO A O 1
ATOM 1453 N N . VAL A 1 182 ? -55.418 -61.351 75.854 1.00 53.06 182 VAL A N 1
ATOM 1454 C CA . VAL A 1 182 ? -56.489 -62.350 75.653 1.00 53.06 182 VAL A CA 1
ATOM 1455 C C . VAL A 1 182 ? -56.264 -63.664 76.429 1.00 53.06 182 VAL A C 1
ATOM 1457 O O . VAL A 1 182 ? -55.576 -64.567 75.975 1.00 53.06 182 VAL A O 1
ATOM 1460 N N . GLN A 1 183 ? -56.982 -63.740 77.559 1.00 54.34 183 GLN A N 1
ATOM 1461 C CA . GLN A 1 183 ? -57.781 -64.861 78.100 1.00 54.34 183 GLN A CA 1
ATOM 1462 C C . GLN A 1 183 ? -57.159 -66.132 78.735 1.00 54.34 183 GLN A C 1
ATOM 1464 O O . GLN A 1 183 ? -56.479 -66.916 78.083 1.00 54.34 183 GLN A O 1
ATOM 1469 N N . ARG A 1 184 ? -57.726 -66.391 79.934 1.00 45.44 184 ARG A N 1
ATOM 1470 C CA . ARG A 1 184 ? -57.928 -67.625 80.733 1.00 45.44 184 ARG A CA 1
ATOM 1471 C C . ARG A 1 184 ? -56.837 -68.098 81.687 1.00 45.44 184 ARG A C 1
ATOM 1473 O O . ARG A 1 184 ? -55.764 -68.528 81.231 1.00 45.44 184 ARG A O 1
#

Secondary structure (DSSP, 8-state):
----------------------GGGHHHHHHHHHHHHHHHHHHTSHHHHHHHHHHHHHHHHHHHHHHHHHTT--SS-TTTHHHHHHHHHHHHHHHHHHHHHHHHHHHHHHHHHHHHHHHHHHHHHHHHHHHHHHHHHHHHHHHHT-HHHHHHHHHHHHHHHHHHHHHHHHS-------------